Protein AF-A0A9D4B4K2-F1 (afdb_monomer_lite)

Secondary structure (DSSP, 8-state):
---GGGG-STT--S-HHHHHHHHHHHHHHHHHHTT----EEEEEEEETTEEEEEEEEETT-S-----------S--S---EEEEE---TT-----------------TT-PPPHHHHHHH-SSEEEEEEEEEEEEEE-TT--EEEEEE---SS---TT--EEEEEEEEESS-EEEEEEEEEPPTT---S-S-SS-----SSEEEE-SSEEEEEEEEE-TT-EEEEE-

Structure (mmCIF, N/CA/C/O backbone):
data_AF-A0A9D4B4K2-F1
#
_entry.id   AF-A0A9D4B4K2-F1
#
loop_
_atom_site.group_PDB
_atom_site.id
_atom_site.type_symbol
_atom_site.label_atom_id
_atom_site.label_alt_id
_atom_site.label_comp_id
_atom_site.label_asym_id
_atom_site.label_entity_id
_atom_site.label_seq_id
_atom_site.pdbx_PDB_ins_code
_atom_site.Cartn_x
_atom_site.Cartn_y
_atom_site.Cartn_z
_atom_site.occupancy
_atom_site.B_iso_or_equiv
_atom_site.auth_seq_id
_atom_site.auth_comp_id
_atom_site.auth_asym_id
_atom_site.auth_atom_id
_atom_site.pdbx_PDB_model_num
ATOM 1 N N . MET A 1 1 ? 1.505 3.866 -27.256 1.00 32.38 1 MET A N 1
ATOM 2 C CA . MET A 1 1 ? 1.621 2.885 -26.154 1.00 32.38 1 MET A CA 1
ATOM 3 C C . MET A 1 1 ? 2.396 3.537 -25.020 1.00 32.38 1 MET A C 1
ATOM 5 O O . MET A 1 1 ? 3.505 3.993 -25.261 1.00 32.38 1 MET A O 1
ATOM 9 N N . SER A 1 2 ? 1.812 3.685 -23.829 1.00 34.28 2 SER A N 1
ATOM 10 C CA . SER A 1 2 ? 2.542 4.207 -22.667 1.00 34.28 2 SER A CA 1
ATOM 11 C C . SER A 1 2 ? 3.463 3.121 -22.099 1.00 34.28 2 SER A C 1
ATOM 13 O O . SER A 1 2 ? 3.055 1.969 -21.978 1.00 34.28 2 SER A O 1
ATOM 15 N N . SER A 1 3 ? 4.713 3.484 -21.791 1.00 42.47 3 SER A N 1
ATOM 16 C CA . SER A 1 3 ? 5.705 2.589 -21.176 1.00 42.47 3 SER A CA 1
ATOM 17 C C . SER A 1 3 ? 5.165 1.970 -19.878 1.00 42.47 3 SER A C 1
ATOM 19 O O . SER A 1 3 ? 4.550 2.670 -19.072 1.00 42.47 3 SER A O 1
ATOM 21 N N . ILE A 1 4 ? 5.430 0.676 -19.663 1.00 50.53 4 ILE A N 1
ATOM 22 C CA . ILE A 1 4 ? 5.112 -0.066 -18.427 1.00 50.53 4 ILE A CA 1
ATOM 23 C C . ILE A 1 4 ? 5.701 0.643 -17.197 1.00 50.53 4 ILE A C 1
ATOM 25 O O . ILE A 1 4 ? 5.065 0.685 -16.148 1.00 50.53 4 ILE A O 1
ATOM 29 N N . GLN A 1 5 ? 6.852 1.308 -17.340 1.00 43.25 5 GLN A N 1
ATOM 30 C CA . GLN A 1 5 ? 7.467 2.070 -16.252 1.00 43.25 5 GLN A CA 1
ATOM 31 C C . GLN A 1 5 ? 6.648 3.288 -15.817 1.00 43.25 5 GLN A C 1
ATOM 33 O O . GLN A 1 5 ? 6.662 3.622 -14.639 1.00 43.25 5 GLN A O 1
ATOM 38 N N . LYS A 1 6 ? 5.861 3.916 -16.709 1.00 45.78 6 LYS A N 1
ATOM 39 C CA . LYS A 1 6 ? 4.972 5.025 -16.305 1.00 45.78 6 LYS A CA 1
ATOM 40 C C . LYS A 1 6 ? 3.877 4.581 -15.328 1.00 45.78 6 LYS A C 1
ATOM 42 O O . LYS A 1 6 ? 3.277 5.438 -14.691 1.00 45.78 6 LYS A O 1
ATOM 47 N N . ARG A 1 7 ? 3.600 3.274 -15.219 1.00 47.97 7 ARG A N 1
ATOM 48 C CA . ARG A 1 7 ? 2.614 2.712 -14.278 1.00 47.97 7 ARG A CA 1
ATOM 49 C C . ARG A 1 7 ? 3.204 2.395 -12.900 1.00 47.97 7 ARG A C 1
ATOM 51 O O . ARG A 1 7 ? 2.447 2.245 -11.951 1.00 47.97 7 ARG A O 1
ATOM 58 N N . SER A 1 8 ? 4.533 2.338 -12.788 1.00 45.50 8 SER A N 1
ATOM 59 C CA . SER A 1 8 ? 5.264 2.069 -11.547 1.00 45.50 8 SER A CA 1
ATOM 60 C C . SER A 1 8 ? 5.920 3.359 -11.050 1.00 45.50 8 SER A C 1
ATOM 62 O O . SER A 1 8 ? 7.061 3.665 -11.399 1.00 45.50 8 SER A O 1
ATOM 64 N N . SER A 1 9 ? 5.234 4.122 -10.200 1.00 42.06 9 SER A N 1
ATOM 65 C CA . SER A 1 9 ? 5.902 5.152 -9.399 1.00 42.06 9 SER A CA 1
ATOM 66 C C . SER A 1 9 ? 6.571 4.492 -8.188 1.00 42.06 9 SER A C 1
ATOM 68 O O . SER A 1 9 ? 5.886 3.951 -7.324 1.00 42.06 9 SER A O 1
ATOM 70 N N . GLY A 1 10 ? 7.904 4.531 -8.112 1.00 45.91 10 GLY A N 1
ATOM 71 C CA . GLY A 1 10 ? 8.644 4.142 -6.901 1.00 45.91 10 GLY A CA 1
ATOM 72 C C . GLY A 1 10 ? 8.763 2.636 -6.624 1.00 45.91 10 GLY A C 1
ATOM 73 O O . GLY A 1 10 ? 9.003 2.260 -5.484 1.00 45.91 10 GLY A O 1
ATOM 74 N N . GLY A 1 11 ? 8.600 1.771 -7.633 1.00 46.12 11 GLY A N 1
ATOM 75 C CA . GLY A 1 11 ? 8.711 0.311 -7.469 1.00 46.12 11 GLY A CA 1
ATOM 76 C C . GLY A 1 11 ? 7.464 -0.359 -6.881 1.00 46.12 11 GLY A C 1
ATOM 77 O O . GLY A 1 11 ? 7.470 -1.566 -6.647 1.00 46.12 11 GLY A O 1
ATOM 78 N N . LEU A 1 12 ? 6.389 0.402 -6.673 1.00 47.56 12 LEU A N 1
ATOM 79 C CA . LEU A 1 12 ? 5.098 -0.099 -6.220 1.00 47.56 12 LEU A CA 1
ATOM 80 C C . LEU A 1 12 ? 4.231 -0.427 -7.438 1.00 47.56 12 LEU A C 1
ATOM 82 O O . LEU A 1 12 ? 4.002 0.419 -8.303 1.00 47.56 12 LEU A O 1
ATOM 86 N N . TRP A 1 13 ? 3.766 -1.670 -7.510 1.00 55.66 13 TRP A N 1
ATOM 87 C CA . TRP A 1 13 ? 2.786 -2.115 -8.496 1.00 55.66 13 TRP A CA 1
ATOM 88 C C . TRP A 1 13 ? 1.437 -2.092 -7.787 1.00 55.66 13 TRP A C 1
ATOM 90 O O . TRP A 1 13 ? 1.318 -2.599 -6.672 1.00 55.66 13 TRP A O 1
ATOM 100 N N . ASN A 1 14 ? 0.429 -1.463 -8.390 1.00 59.62 14 ASN A N 1
ATOM 101 C CA . ASN A 1 14 ? -0.771 -1.051 -7.654 1.00 59.62 14 ASN A CA 1
ATOM 102 C C . ASN A 1 14 ? -1.664 -2.229 -7.237 1.00 59.62 14 ASN A C 1
ATOM 104 O O . ASN A 1 14 ? -2.544 -2.068 -6.396 1.00 59.62 14 ASN A O 1
ATOM 108 N N . SER A 1 15 ? -1.479 -3.407 -7.840 1.00 64.06 15 SER A N 1
ATOM 109 C CA . SER A 1 15 ? -2.219 -4.619 -7.484 1.00 64.06 15 SER A CA 1
ATOM 110 C C . SER A 1 15 ? -1.474 -5.890 -7.879 1.00 64.06 15 SER A C 1
ATOM 112 O O . SER A 1 15 ? -0.735 -5.912 -8.863 1.00 64.06 15 SER A O 1
ATOM 114 N N . THR A 1 16 ? -1.768 -6.996 -7.194 1.00 70.38 16 THR A N 1
ATOM 115 C CA . THR A 1 16 ? -1.252 -8.336 -7.526 1.00 70.38 16 THR A CA 1
ATOM 116 C C . THR A 1 16 ? -1.591 -8.757 -8.958 1.00 70.38 16 THR A C 1
ATOM 118 O O . THR A 1 16 ? -0.793 -9.422 -9.616 1.00 70.38 16 THR A O 1
ATOM 121 N N . LYS A 1 17 ? -2.756 -8.338 -9.477 1.00 74.50 17 LYS A N 1
ATOM 122 C CA . LYS A 1 17 ? -3.167 -8.602 -10.865 1.00 74.50 17 LYS A CA 1
ATOM 123 C C . LYS A 1 17 ? -2.274 -7.869 -11.862 1.00 74.50 17 LYS A C 1
ATOM 125 O O . LYS A 1 17 ? -1.873 -8.452 -12.870 1.00 74.50 17 LYS A O 1
ATOM 130 N N . GLU A 1 18 ? -1.962 -6.606 -11.586 1.00 70.44 18 GLU A N 1
ATOM 131 C CA . GLU A 1 18 ? -1.014 -5.836 -12.391 1.00 70.44 18 GLU A CA 1
ATOM 132 C C . GLU A 1 18 ? 0.367 -6.501 -12.346 1.00 70.44 18 GLU A C 1
ATOM 134 O O . GLU A 1 18 ? 0.934 -6.771 -13.404 1.00 70.44 18 GLU A O 1
ATOM 139 N N . THR A 1 19 ? 0.828 -6.903 -11.156 1.00 75.00 19 THR A N 1
ATOM 140 C CA . THR A 1 19 ? 2.070 -7.669 -10.959 1.00 75.00 19 THR A CA 1
ATOM 141 C C . THR A 1 19 ? 2.148 -8.925 -11.809 1.00 75.00 19 THR A C 1
ATOM 143 O O . THR A 1 19 ? 3.070 -9.078 -12.612 1.00 75.00 19 THR A O 1
ATOM 146 N N . ALA A 1 20 ? 1.144 -9.792 -11.717 1.00 78.38 20 ALA A N 1
ATOM 147 C CA . ALA A 1 20 ? 1.088 -11.007 -12.520 1.00 78.38 20 ALA A CA 1
ATOM 148 C C . ALA A 1 20 ? 1.090 -10.706 -14.028 1.00 78.38 20 ALA A C 1
ATOM 150 O O . ALA A 1 20 ? 1.742 -11.405 -14.805 1.00 78.38 20 ALA A O 1
ATOM 151 N N . THR A 1 21 ? 0.400 -9.639 -14.445 1.00 82.62 21 THR A N 1
ATOM 152 C CA . THR A 1 21 ? 0.289 -9.264 -15.858 1.00 82.62 21 THR A CA 1
ATOM 153 C C . THR A 1 21 ? 1.629 -8.825 -16.435 1.00 82.62 21 THR A C 1
ATOM 155 O O . THR A 1 21 ? 2.014 -9.346 -17.483 1.00 82.62 21 THR A O 1
ATOM 158 N N . VAL A 1 22 ? 2.363 -7.905 -15.789 1.00 79.88 22 VAL A N 1
ATOM 159 C CA . VAL A 1 22 ? 3.662 -7.498 -16.354 1.00 79.88 22 VAL A CA 1
ATOM 160 C C . VAL A 1 22 ? 4.746 -8.562 -16.168 1.00 79.88 22 VAL A C 1
ATOM 162 O O . VAL A 1 22 ? 5.544 -8.717 -17.087 1.00 79.88 22 VAL A O 1
ATOM 165 N N . ILE A 1 23 ? 4.735 -9.378 -15.102 1.00 83.38 23 ILE A N 1
ATOM 166 C CA . ILE A 1 23 ? 5.628 -10.554 -15.028 1.00 83.38 23 ILE A CA 1
ATOM 167 C C . ILE A 1 23 ? 5.375 -11.481 -16.224 1.00 83.38 23 ILE A C 1
ATOM 169 O O . ILE A 1 23 ? 6.311 -11.825 -16.940 1.00 83.38 23 ILE A O 1
ATOM 173 N N . SER A 1 24 ? 4.111 -11.816 -16.507 1.00 85.38 24 SER A N 1
ATOM 174 C CA . SER A 1 24 ? 3.758 -12.652 -17.661 1.00 85.38 24 SER A CA 1
ATOM 175 C C . SER A 1 24 ? 4.179 -12.018 -18.992 1.00 85.38 24 SER A C 1
ATOM 177 O O . SER A 1 24 ? 4.682 -12.712 -19.878 1.00 85.38 24 SER A O 1
ATOM 179 N N . ALA A 1 25 ? 4.021 -10.698 -19.137 1.00 85.94 25 ALA A N 1
ATOM 180 C 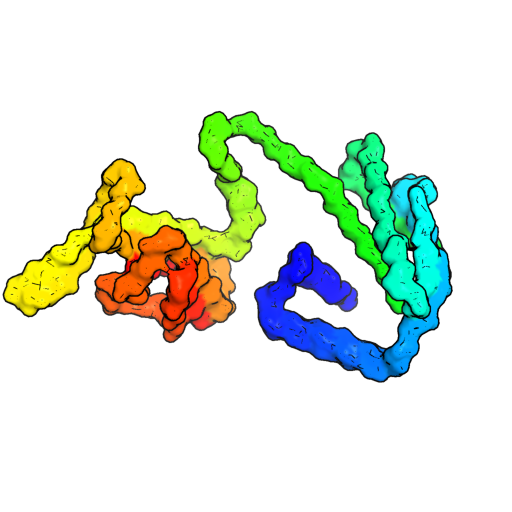CA . ALA A 1 25 ? 4.456 -9.976 -20.330 1.00 85.94 25 ALA A CA 1
ATOM 181 C C . ALA A 1 25 ? 5.982 -10.022 -20.517 1.00 85.94 25 ALA A C 1
ATOM 183 O O . ALA A 1 25 ? 6.444 -10.230 -21.639 1.00 85.94 25 ALA A O 1
ATOM 184 N N . ILE A 1 26 ? 6.753 -9.874 -19.434 1.00 83.12 26 ILE A N 1
ATOM 185 C CA . ILE A 1 26 ? 8.215 -9.998 -19.455 1.00 83.12 26 ILE A CA 1
ATOM 186 C C . ILE A 1 26 ? 8.606 -11.416 -19.874 1.00 83.12 26 ILE A C 1
ATOM 188 O O . ILE A 1 26 ? 9.368 -11.560 -20.824 1.00 83.12 26 ILE A O 1
ATOM 192 N N . THR A 1 27 ? 8.046 -12.457 -19.250 1.00 87.44 27 THR A N 1
ATOM 193 C CA . THR A 1 27 ? 8.371 -13.853 -19.592 1.00 87.44 27 THR A CA 1
ATOM 194 C C . THR A 1 27 ? 8.112 -14.150 -21.070 1.00 87.44 27 THR A C 1
ATOM 196 O O . THR A 1 27 ? 9.007 -14.632 -21.760 1.00 87.44 27 THR A O 1
ATOM 199 N N . LYS A 1 28 ? 6.946 -13.758 -21.603 1.00 86.19 28 LYS A N 1
ATOM 200 C CA . LYS A 1 28 ? 6.617 -13.925 -23.032 1.00 86.19 28 LYS A CA 1
ATOM 201 C C . LYS A 1 28 ? 7.567 -13.168 -23.958 1.00 86.19 28 LYS A C 1
ATOM 203 O O . LYS A 1 28 ? 7.897 -13.642 -25.045 1.00 86.19 28 LYS A O 1
ATOM 208 N N . TYR A 1 29 ? 7.989 -11.970 -23.556 1.00 83.50 29 TYR A N 1
ATOM 209 C CA . TYR A 1 29 ? 8.972 -11.199 -24.311 1.00 83.50 29 TYR A CA 1
ATOM 210 C C . TYR A 1 29 ? 10.327 -11.919 -24.356 1.00 83.50 29 TYR A C 1
ATOM 212 O O . TYR A 1 29 ? 10.920 -12.022 -25.431 1.00 83.50 29 TYR A O 1
ATOM 220 N N . LEU A 1 30 ? 10.784 -12.463 -23.222 1.00 82.00 30 LEU A N 1
ATOM 221 C CA . LEU A 1 30 ? 12.043 -13.206 -23.135 1.00 82.00 30 LEU A CA 1
ATOM 222 C C . LEU A 1 30 ? 12.018 -14.496 -23.967 1.00 82.00 30 LEU A C 1
ATOM 224 O O . LEU A 1 30 ? 12.980 -14.758 -24.690 1.00 82.00 30 LEU A O 1
ATOM 228 N N . GLU A 1 31 ? 10.917 -15.253 -23.922 1.00 83.88 31 GLU A N 1
ATOM 229 C CA . GLU A 1 31 ? 10.708 -16.454 -24.748 1.00 83.88 31 GLU A CA 1
ATOM 230 C C . GLU A 1 31 ? 10.839 -16.130 -26.241 1.00 83.88 31 GLU A C 1
ATOM 232 O O . GLU A 1 31 ? 11.591 -16.782 -26.964 1.00 83.88 31 GLU A O 1
ATOM 237 N N . LYS A 1 32 ? 10.170 -15.065 -26.702 1.00 83.56 32 LYS A N 1
ATOM 238 C CA . LYS A 1 32 ? 10.206 -14.651 -28.111 1.00 83.56 32 LYS A CA 1
ATOM 239 C C . LYS A 1 32 ? 11.587 -14.153 -28.560 1.00 83.56 32 LYS A C 1
ATOM 241 O O . LYS A 1 32 ? 11.928 -14.284 -29.732 1.00 83.56 32 LYS A O 1
ATOM 246 N N . LYS A 1 33 ? 12.368 -13.555 -27.656 1.00 73.31 33 LYS A N 1
ATOM 247 C CA . LYS A 1 33 ? 13.718 -13.029 -27.932 1.00 73.31 33 LYS A CA 1
ATOM 248 C C . LYS A 1 33 ? 14.816 -14.098 -27.909 1.00 73.31 33 LYS A C 1
ATOM 250 O O . LYS A 1 33 ? 15.934 -13.797 -28.317 1.00 73.31 33 LYS A O 1
ATOM 255 N N . GLY A 1 34 ? 14.523 -15.320 -27.460 1.00 69.62 34 GLY A N 1
ATOM 256 C CA . GLY A 1 34 ? 15.466 -16.441 -27.504 1.00 69.62 34 GLY A CA 1
ATOM 257 C C . GLY A 1 34 ? 16.568 -16.418 -26.438 1.00 69.62 34 GLY A C 1
ATOM 258 O O . GLY A 1 34 ? 17.573 -17.092 -26.611 1.00 69.62 34 GLY A O 1
ATOM 259 N N . ALA A 1 35 ? 16.401 -15.662 -25.346 1.00 59.22 35 ALA A N 1
ATOM 260 C CA . ALA A 1 35 ? 17.287 -15.647 -24.170 1.00 59.22 35 ALA A CA 1
ATOM 261 C C . ALA A 1 35 ? 18.803 -15.409 -24.410 1.00 59.22 35 ALA A C 1
ATOM 263 O O . ALA A 1 35 ? 19.620 -15.676 -23.527 1.00 59.22 35 ALA A O 1
ATOM 264 N N . ILE A 1 36 ? 19.208 -14.869 -25.565 1.00 64.44 36 ILE A N 1
ATOM 265 C CA . ILE A 1 36 ? 20.606 -14.495 -25.827 1.00 64.44 36 ILE A CA 1
ATOM 266 C C . ILE A 1 36 ? 20.822 -13.058 -25.348 1.00 64.44 36 ILE A C 1
ATOM 268 O O . ILE A 1 36 ? 20.460 -12.097 -26.022 1.00 64.44 36 ILE A O 1
ATOM 272 N N . PHE A 1 37 ? 21.428 -12.911 -24.170 1.00 64.69 37 PHE A N 1
ATOM 273 C CA . PHE A 1 37 ? 21.661 -11.612 -23.531 1.00 64.69 37 PHE A CA 1
ATOM 274 C C . PHE A 1 37 ? 23.131 -11.193 -23.555 1.00 64.69 37 PHE A C 1
ATOM 276 O O . PHE A 1 37 ? 23.610 -10.637 -22.572 1.00 64.69 37 PHE A O 1
ATOM 283 N N . SER A 1 38 ? 23.877 -11.458 -24.632 1.00 65.75 38 SER A N 1
ATOM 284 C CA . SER A 1 38 ? 25.260 -10.977 -24.776 1.00 65.75 38 SER A CA 1
ATOM 285 C C . SER A 1 38 ? 25.318 -9.751 -25.688 1.00 65.75 38 SER A C 1
ATOM 287 O O . SER A 1 38 ? 25.097 -9.840 -26.893 1.00 65.75 38 SER A O 1
ATOM 289 N N . SER A 1 39 ? 25.631 -8.600 -25.113 1.00 75.19 39 SER A N 1
ATOM 290 C CA . SER A 1 39 ? 25.749 -7.313 -25.777 1.00 75.19 39 SER A CA 1
ATOM 291 C C . SER A 1 39 ? 26.800 -6.483 -25.052 1.00 75.19 39 SER A C 1
ATOM 293 O O . SER A 1 39 ? 26.879 -6.486 -23.822 1.00 75.19 39 SER A O 1
ATOM 295 N N . LYS A 1 40 ? 27.615 -5.778 -25.828 1.00 82.44 40 LYS A N 1
ATOM 296 C CA . LYS A 1 40 ? 28.603 -4.835 -25.319 1.00 82.44 40 LYS A CA 1
ATOM 297 C C . LYS A 1 40 ? 28.446 -3.508 -26.038 1.00 82.44 40 LYS A C 1
ATOM 299 O O . LYS A 1 40 ? 28.140 -3.488 -27.231 1.00 82.44 40 LYS A O 1
ATOM 304 N N . GLY A 1 41 ? 28.661 -2.413 -25.330 1.00 84.44 41 GLY A N 1
ATOM 305 C CA . GLY A 1 41 ? 28.509 -1.091 -25.912 1.00 84.44 41 GLY A CA 1
ATOM 306 C C . GLY A 1 41 ? 28.868 0.026 -24.954 1.00 84.44 41 GLY A C 1
ATOM 307 O O . GLY A 1 41 ? 29.263 -0.199 -23.811 1.00 84.44 41 GLY A O 1
ATOM 308 N N . LYS A 1 42 ? 28.715 1.247 -25.457 1.00 87.00 42 LYS A N 1
ATOM 309 C CA . LYS A 1 42 ? 28.958 2.480 -24.722 1.00 87.00 42 LYS A CA 1
ATOM 310 C C . LYS A 1 42 ? 27.812 3.448 -24.975 1.00 87.00 42 LYS A C 1
ATOM 312 O O . LYS A 1 42 ? 27.329 3.557 -26.105 1.00 87.00 42 LYS A O 1
ATOM 317 N N . VAL A 1 43 ? 27.384 4.117 -23.911 1.00 88.44 43 VAL A N 1
ATOM 318 C CA . VAL A 1 43 ? 26.367 5.168 -23.945 1.00 88.44 43 VAL A CA 1
ATOM 319 C C . VAL A 1 43 ? 26.958 6.420 -23.324 1.00 88.44 43 VAL A C 1
ATOM 321 O O . VAL A 1 43 ? 27.386 6.399 -22.172 1.00 88.44 43 VAL A O 1
ATOM 324 N N . ASP A 1 44 ? 26.975 7.495 -24.094 1.00 90.44 44 ASP A N 1
ATOM 325 C CA . ASP A 1 44 ? 27.399 8.822 -23.679 1.00 90.44 44 ASP A CA 1
ATOM 326 C C . ASP A 1 44 ? 26.173 9.641 -23.275 1.00 90.44 44 ASP A C 1
ATOM 328 O O . ASP A 1 44 ? 25.155 9.638 -23.969 1.00 90.44 44 ASP A O 1
ATOM 332 N N . PHE A 1 45 ? 26.271 10.338 -22.147 1.00 90.44 45 PHE A N 1
ATOM 333 C CA . PHE A 1 45 ? 25.201 11.154 -21.589 1.00 90.44 45 PHE A CA 1
ATOM 334 C C . PHE A 1 45 ? 25.620 12.622 -21.555 1.00 90.44 45 PHE A C 1
ATOM 336 O O . PHE A 1 45 ? 26.718 12.956 -21.094 1.00 90.44 45 PHE A O 1
ATOM 343 N N . ALA A 1 46 ? 24.713 13.500 -21.976 1.00 89.56 46 ALA A N 1
ATOM 344 C CA . ALA A 1 46 ? 24.831 14.941 -21.817 1.00 89.56 46 ALA A CA 1
ATOM 345 C C . ALA A 1 46 ? 23.661 15.490 -20.988 1.00 89.56 46 ALA A C 1
ATOM 347 O O . ALA A 1 46 ? 22.525 15.026 -21.094 1.00 89.56 46 ALA A O 1
ATOM 348 N N . LEU A 1 47 ? 23.960 16.472 -20.139 1.00 88.56 47 LEU A N 1
ATOM 349 C CA . LEU A 1 47 ? 23.007 17.207 -19.314 1.00 88.56 47 LEU A CA 1
ATOM 350 C C . LEU A 1 47 ? 23.009 18.661 -19.778 1.00 88.56 47 LEU A C 1
ATOM 352 O O . LEU A 1 47 ? 24.058 19.305 -19.754 1.00 88.56 47 LEU A O 1
ATOM 356 N N . ASN A 1 48 ? 21.850 19.179 -20.181 1.00 87.88 48 ASN A N 1
ATOM 357 C CA . ASN A 1 48 ? 21.706 20.518 -20.761 1.00 87.88 48 ASN A CA 1
ATOM 358 C C . ASN A 1 48 ? 22.736 20.747 -21.885 1.00 87.88 48 ASN A C 1
ATOM 360 O O . ASN A 1 48 ? 23.493 21.716 -21.863 1.00 87.88 48 ASN A O 1
ATOM 364 N N . ASP A 1 49 ? 22.821 19.769 -22.794 1.00 86.75 49 ASP A N 1
ATOM 365 C CA . ASP A 1 49 ? 23.729 19.723 -23.950 1.00 86.75 49 ASP A CA 1
ATOM 366 C C . ASP A 1 49 ? 25.234 19.704 -23.624 1.00 86.75 49 ASP A C 1
ATOM 368 O O . ASP A 1 49 ? 26.073 19.713 -24.524 1.00 86.75 49 ASP A O 1
ATOM 372 N N . LYS A 1 50 ? 25.607 19.599 -22.342 1.00 88.69 50 LYS A N 1
ATOM 373 C CA . LYS A 1 50 ? 26.998 19.438 -21.905 1.00 88.69 50 LYS A CA 1
ATOM 374 C C . LYS A 1 50 ? 27.287 17.966 -21.603 1.00 88.69 50 LYS A C 1
ATOM 376 O O . LYS A 1 50 ? 26.576 17.381 -20.783 1.00 88.69 50 LYS A O 1
ATOM 381 N N . PRO A 1 51 ? 28.321 17.350 -22.201 1.00 90.50 51 PRO A N 1
ATOM 382 C CA . PRO A 1 51 ? 28.725 15.985 -21.866 1.00 90.50 51 PRO A CA 1
ATOM 383 C C . PRO A 1 51 ? 29.028 15.848 -20.369 1.00 90.50 51 PRO A C 1
ATOM 385 O O . PRO A 1 51 ? 29.780 16.648 -19.813 1.00 90.50 51 PRO A O 1
ATOM 388 N N . VAL A 1 52 ? 28.442 14.843 -19.715 1.00 90.88 52 VAL A N 1
ATOM 389 C CA . VAL A 1 52 ? 28.575 14.640 -18.260 1.00 90.88 52 VAL A CA 1
ATOM 390 C C . VAL A 1 52 ? 29.200 13.307 -17.887 1.00 90.88 52 VAL A C 1
ATOM 392 O O . VAL A 1 52 ? 29.946 13.243 -16.912 1.00 90.88 52 VAL A O 1
ATOM 395 N N . THR A 1 53 ? 28.901 12.229 -18.613 1.00 91.56 53 THR A N 1
ATOM 396 C CA . THR A 1 53 ? 29.461 10.906 -18.313 1.00 91.56 53 THR A CA 1
ATOM 397 C C . THR A 1 53 ? 29.267 9.927 -19.467 1.00 91.56 53 THR A C 1
ATOM 399 O O . THR A 1 53 ? 28.487 10.181 -20.383 1.00 91.56 53 THR A O 1
ATOM 402 N N . SER A 1 54 ? 29.932 8.778 -19.371 1.00 89.81 54 SER A N 1
ATOM 403 C CA . SER A 1 54 ? 29.744 7.633 -20.256 1.00 89.81 54 SER A CA 1
ATOM 404 C C . SER A 1 54 ? 29.598 6.362 -19.424 1.00 89.81 54 SER A C 1
ATOM 406 O O . SER A 1 54 ? 30.275 6.196 -18.407 1.00 89.81 54 SER A O 1
ATOM 408 N N . ILE A 1 55 ? 28.740 5.446 -19.869 1.00 89.06 55 ILE A N 1
ATOM 409 C CA . ILE A 1 55 ? 28.586 4.116 -19.280 1.00 89.06 55 ILE A CA 1
ATOM 410 C C . ILE A 1 55 ? 28.925 3.083 -20.346 1.00 89.06 55 ILE A C 1
ATOM 412 O O . ILE A 1 55 ? 28.250 2.975 -21.371 1.00 89.06 55 ILE A O 1
ATOM 416 N N . GLU A 1 56 ? 29.976 2.318 -20.083 1.00 87.19 56 GLU A N 1
ATOM 417 C CA . GLU A 1 56 ? 30.304 1.119 -20.843 1.00 87.19 56 GLU A CA 1
ATOM 418 C C . GLU A 1 56 ? 29.612 -0.079 -20.202 1.00 87.19 56 GLU A C 1
ATOM 420 O O . GLU A 1 56 ? 29.616 -0.244 -18.980 1.00 87.19 56 GLU A O 1
ATOM 425 N N . TYR A 1 57 ? 28.992 -0.911 -21.030 1.00 83.75 57 TYR A N 1
ATOM 426 C CA . TYR A 1 57 ? 28.312 -2.111 -20.580 1.00 83.75 57 TYR A CA 1
ATOM 427 C C . TYR A 1 57 ? 28.811 -3.323 -21.350 1.00 83.75 57 TYR A C 1
ATOM 429 O O . TYR A 1 57 ? 29.063 -3.269 -22.552 1.00 83.75 57 TYR A O 1
ATOM 437 N N . ASP A 1 58 ? 28.922 -4.430 -20.628 1.00 82.56 58 ASP A N 1
ATOM 438 C CA . ASP A 1 58 ? 29.211 -5.745 -21.173 1.00 82.56 58 ASP A CA 1
ATOM 439 C C . ASP A 1 58 ? 28.346 -6.760 -20.431 1.00 82.56 58 ASP A C 1
ATOM 441 O O . ASP A 1 58 ? 28.540 -7.025 -19.238 1.00 82.56 58 ASP A O 1
ATOM 445 N N . THR A 1 59 ? 27.337 -7.289 -21.123 1.00 77.56 59 THR A N 1
ATOM 446 C CA . THR A 1 59 ? 26.355 -8.166 -20.500 1.00 77.56 59 THR A CA 1
ATOM 447 C C . THR A 1 59 ? 26.853 -9.593 -20.271 1.00 77.56 59 THR A C 1
ATOM 449 O O . THR A 1 59 ? 26.136 -10.373 -19.642 1.00 77.56 59 THR A O 1
ATOM 452 N N . SER A 1 60 ? 28.085 -9.928 -20.676 1.00 77.12 60 SER A N 1
ATOM 453 C CA . SER A 1 60 ? 28.732 -11.185 -20.281 1.00 77.12 60 SER A CA 1
ATOM 454 C C . SER A 1 60 ? 29.453 -11.098 -18.931 1.00 77.12 60 SER A C 1
ATOM 456 O O . SER A 1 60 ? 29.814 -12.129 -18.370 1.00 77.12 60 SER A O 1
ATOM 458 N N . LYS A 1 61 ? 29.677 -9.894 -18.386 1.00 78.94 61 LYS A N 1
ATOM 459 C CA . LYS A 1 61 ? 30.376 -9.697 -17.102 1.00 78.94 61 LYS A CA 1
ATOM 460 C C . LYS A 1 61 ? 29.391 -9.585 -15.939 1.00 78.94 61 LYS A C 1
ATOM 462 O O . LYS A 1 61 ? 28.348 -8.951 -16.080 1.00 78.94 61 LYS A O 1
ATOM 467 N N . THR A 1 62 ? 29.715 -10.169 -14.787 1.00 66.88 62 THR A N 1
ATOM 468 C CA . THR A 1 62 ? 28.829 -10.214 -13.601 1.00 66.88 62 THR A CA 1
ATOM 469 C C . THR A 1 62 ? 28.873 -8.931 -12.763 1.00 66.88 62 THR A C 1
ATOM 471 O O . THR A 1 62 ? 27.861 -8.535 -12.196 1.00 66.88 62 THR A O 1
ATOM 474 N N . SER A 1 63 ? 30.020 -8.245 -12.714 1.00 57.31 63 SER A N 1
ATOM 475 C CA . SER A 1 63 ? 30.170 -6.949 -12.037 1.00 57.31 63 SER A CA 1
ATOM 476 C C . SER A 1 63 ? 30.073 -5.815 -13.053 1.00 57.31 63 SER A C 1
ATOM 478 O O . SER A 1 63 ? 30.806 -5.812 -14.044 1.00 57.31 63 SER A O 1
ATOM 480 N N . ARG A 1 64 ? 29.145 -4.876 -12.836 1.00 66.88 64 ARG A N 1
ATOM 481 C CA . ARG A 1 64 ? 28.924 -3.736 -13.733 1.00 66.88 64 ARG A CA 1
ATOM 482 C C . ARG A 1 64 ? 28.566 -2.485 -12.940 1.00 66.88 64 ARG A C 1
ATOM 484 O O . ARG A 1 64 ? 27.537 -2.445 -12.266 1.00 66.88 64 ARG A O 1
ATOM 491 N N . GLU A 1 65 ? 29.350 -1.427 -13.098 1.00 76.12 65 GLU A N 1
ATOM 492 C CA . GLU A 1 65 ? 28.947 -0.086 -12.670 1.00 76.12 65 GLU A CA 1
ATOM 493 C C . GLU A 1 65 ? 28.046 0.563 -13.732 1.00 76.12 65 GLU A C 1
ATOM 495 O O . GLU A 1 65 ? 28.465 1.442 -14.479 1.00 76.12 65 GLU A O 1
ATOM 500 N N . LEU A 1 66 ? 26.781 0.137 -13.804 1.00 84.44 66 LEU A N 1
ATOM 501 C CA . LEU A 1 66 ? 25.789 0.707 -14.738 1.00 84.44 66 LEU A CA 1
ATOM 502 C C . LEU A 1 66 ? 25.039 1.917 -14.168 1.00 84.44 66 LEU A C 1
ATOM 504 O O . LEU A 1 66 ? 23.991 2.306 -14.676 1.00 84.44 66 LEU A O 1
ATOM 508 N N . LYS A 1 67 ? 25.539 2.491 -13.073 1.00 86.19 67 LYS A N 1
ATOM 509 C CA . LYS A 1 67 ? 24.941 3.646 -12.403 1.00 86.19 67 LYS A CA 1
ATOM 510 C C . LYS A 1 67 ? 26.010 4.704 -12.197 1.00 86.19 67 LYS A C 1
ATOM 512 O O . LYS A 1 67 ? 27.082 4.403 -11.677 1.00 86.19 67 LYS A O 1
ATOM 517 N N . LYS A 1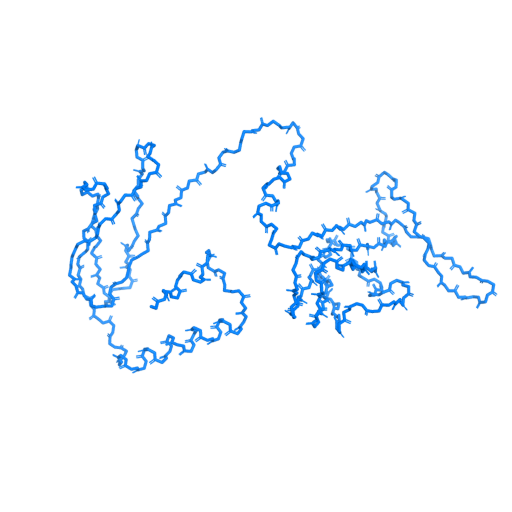 68 ? 25.697 5.946 -12.560 1.00 86.88 68 LYS A N 1
ATOM 518 C CA . LYS A 1 68 ? 26.530 7.117 -12.276 1.00 86.88 68 LYS A CA 1
ATOM 519 C C . LYS A 1 68 ? 25.676 8.191 -11.614 1.00 86.88 68 LYS A C 1
ATOM 521 O O . LYS A 1 68 ? 24.534 8.415 -12.005 1.00 86.88 68 LYS A O 1
ATOM 526 N N . TYR A 1 69 ? 26.240 8.832 -10.596 1.00 87.19 69 TYR A N 1
ATOM 527 C CA . TYR A 1 69 ? 25.617 9.949 -9.897 1.00 87.19 69 TYR A CA 1
ATOM 528 C C . TYR A 1 69 ? 26.271 11.238 -10.369 1.00 87.19 69 TYR A C 1
ATOM 530 O O . TYR A 1 69 ? 27.490 11.378 -10.290 1.00 87.19 69 TYR A O 1
ATOM 538 N N . ILE A 1 70 ? 25.459 12.171 -10.854 1.00 85.00 70 ILE A N 1
ATOM 539 C CA . ILE A 1 70 ? 25.930 13.462 -11.345 1.00 85.00 70 ILE A CA 1
ATOM 540 C C . ILE A 1 70 ? 25.361 14.536 -10.414 1.00 85.00 70 ILE A C 1
ATOM 542 O O . ILE A 1 70 ? 24.138 14.670 -10.335 1.00 85.00 70 ILE A O 1
ATOM 546 N N . PRO A 1 71 ? 26.204 15.283 -9.678 1.00 84.25 71 PRO A N 1
ATOM 547 C CA . PRO A 1 71 ? 25.724 16.382 -8.856 1.00 84.25 71 PRO A CA 1
ATOM 548 C C . PRO A 1 71 ? 25.218 17.514 -9.753 1.00 84.25 71 PRO A C 1
ATOM 550 O O . PRO A 1 71 ? 25.924 17.983 -10.648 1.00 84.25 71 PRO A O 1
ATOM 553 N N . LEU A 1 72 ? 23.999 17.977 -9.491 1.00 81.81 72 LEU A N 1
ATOM 554 C CA . LEU A 1 72 ? 23.420 19.124 -10.180 1.00 81.81 72 LEU A CA 1
ATOM 555 C C . LEU A 1 72 ? 23.949 20.397 -9.520 1.00 81.81 72 LEU A C 1
ATOM 557 O O . LEU A 1 72 ? 23.670 20.663 -8.354 1.00 81.81 72 LEU A O 1
ATOM 561 N N . LYS A 1 73 ? 24.777 21.146 -10.253 1.00 73.19 73 LYS A N 1
ATOM 562 C CA . LYS A 1 73 ? 25.449 22.354 -9.742 1.00 73.19 73 LYS A CA 1
ATOM 563 C C . LYS A 1 73 ? 24.596 23.617 -9.862 1.00 73.19 73 LYS A C 1
ATOM 565 O O . LYS A 1 73 ? 24.835 24.583 -9.148 1.00 73.19 73 LYS A O 1
ATOM 570 N N . GLU A 1 74 ? 23.618 23.611 -10.760 1.00 69.94 74 GLU A N 1
ATOM 571 C CA . GLU A 1 74 ? 22.751 24.752 -11.047 1.00 69.94 74 GLU A CA 1
ATOM 572 C C . GLU A 1 74 ? 21.332 24.443 -10.578 1.00 69.94 74 GLU A C 1
ATOM 574 O O . GLU A 1 74 ? 20.809 23.369 -10.879 1.00 69.94 74 GLU A O 1
ATOM 579 N N . ASN A 1 75 ? 20.703 25.384 -9.868 1.00 67.50 75 ASN A N 1
ATOM 580 C CA . ASN A 1 75 ? 19.280 25.324 -9.537 1.00 67.50 75 ASN A CA 1
ATOM 581 C C . ASN A 1 75 ? 18.472 25.691 -10.786 1.00 67.50 75 ASN A C 1
ATOM 583 O O . ASN A 1 75 ? 18.161 26.860 -11.009 1.00 67.50 75 ASN A O 1
ATOM 587 N N . ALA A 1 76 ? 18.165 24.693 -11.610 1.00 68.50 76 ALA A N 1
ATOM 588 C CA . ALA A 1 76 ? 17.329 24.857 -12.788 1.00 68.50 76 ALA A CA 1
ATOM 589 C C . ALA A 1 76 ? 15.921 24.321 -12.514 1.00 68.50 76 ALA A C 1
ATOM 591 O O . ALA A 1 76 ? 15.734 23.358 -11.771 1.00 68.50 76 ALA A O 1
ATOM 592 N N . THR A 1 77 ? 14.919 24.939 -13.136 1.00 69.69 77 THR A N 1
ATOM 593 C CA . THR A 1 77 ? 13.537 24.438 -13.109 1.00 69.69 77 THR A CA 1
ATOM 594 C C . THR A 1 77 ? 13.358 23.202 -13.985 1.00 69.69 77 THR A C 1
ATOM 596 O O . THR A 1 77 ? 12.474 22.396 -13.717 1.00 69.69 77 THR A O 1
ATOM 599 N N . ASN A 1 78 ? 14.211 23.031 -15.000 1.00 77.12 78 ASN A N 1
ATOM 600 C CA . ASN A 1 78 ? 14.190 21.908 -15.929 1.00 77.12 78 ASN A CA 1
ATOM 601 C C . ASN A 1 78 ? 15.616 21.415 -16.204 1.00 77.12 78 ASN A C 1
ATOM 603 O O . ASN A 1 78 ? 16.540 22.219 -16.330 1.00 77.12 78 ASN A O 1
ATOM 607 N N . TYR A 1 79 ? 15.769 20.101 -16.365 1.00 81.25 79 TYR A N 1
ATOM 608 C CA . TYR A 1 79 ? 17.002 19.467 -16.826 1.00 81.25 79 TYR A CA 1
ATOM 609 C C . TYR A 1 79 ? 16.702 18.647 -18.077 1.00 81.25 79 TYR A C 1
ATOM 611 O O . TYR A 1 79 ? 15.767 17.846 -18.080 1.00 81.25 79 TYR A O 1
ATOM 619 N N . SER A 1 80 ? 17.498 18.834 -19.127 1.00 84.31 80 SER A N 1
ATOM 620 C CA . SER A 1 80 ? 17.442 18.015 -20.337 1.00 84.31 80 SER A CA 1
ATOM 621 C C . SER A 1 80 ? 18.561 16.985 -20.295 1.00 84.31 80 SER A C 1
ATOM 623 O O . SER A 1 80 ? 19.719 17.350 -20.101 1.00 84.31 80 SER A O 1
ATOM 625 N N . VAL A 1 81 ? 18.228 15.706 -20.463 1.00 85.50 81 VAL A N 1
ATOM 626 C CA . VAL A 1 81 ? 19.217 14.627 -20.558 1.00 85.50 81 VAL A CA 1
ATOM 627 C C . VAL A 1 81 ? 19.122 13.999 -21.935 1.00 85.50 81 VAL A C 1
ATOM 629 O O . VAL A 1 81 ? 18.062 13.511 -22.329 1.00 85.50 81 VAL A O 1
ATOM 632 N N . THR A 1 82 ? 20.240 13.984 -22.649 1.00 87.19 82 THR A N 1
ATOM 633 C CA . THR A 1 82 ? 20.378 13.298 -23.932 1.00 87.19 82 THR A CA 1
ATOM 634 C C . THR A 1 82 ? 21.354 12.139 -23.784 1.00 87.19 82 THR A C 1
ATOM 636 O O . THR A 1 82 ? 22.336 12.217 -23.046 1.00 87.19 82 THR A O 1
ATOM 639 N N . ALA A 1 83 ? 21.049 11.031 -24.458 1.00 85.94 83 ALA A N 1
ATOM 640 C CA . ALA A 1 83 ? 21.877 9.835 -24.470 1.00 85.94 83 ALA A CA 1
ATOM 641 C C . ALA A 1 83 ? 22.169 9.436 -25.918 1.00 85.94 83 ALA A C 1
ATOM 643 O O . ALA A 1 83 ? 21.252 9.299 -26.731 1.00 85.94 83 ALA A O 1
ATOM 644 N N . THR A 1 84 ? 23.444 9.243 -26.237 1.00 83.12 84 THR A N 1
ATOM 645 C CA . THR A 1 84 ? 23.931 8.886 -27.574 1.00 83.12 84 THR A CA 1
ATOM 646 C C . THR A 1 84 ? 24.893 7.710 -27.472 1.00 83.12 84 THR A C 1
ATOM 648 O O . THR A 1 84 ? 25.712 7.669 -26.565 1.00 83.12 84 THR A O 1
ATOM 651 N N . GLY A 1 85 ? 24.815 6.730 -28.371 1.00 76.75 85 GLY A N 1
ATOM 652 C CA . GLY A 1 85 ? 25.678 5.549 -28.298 1.00 76.75 85 GLY A CA 1
ATOM 653 C C . GLY A 1 85 ? 25.164 4.378 -29.123 1.00 76.75 85 GLY A C 1
ATOM 654 O O . GLY A 1 85 ? 24.247 4.538 -29.936 1.00 76.75 85 GLY A O 1
ATOM 655 N N . THR A 1 86 ? 25.761 3.200 -28.926 1.00 66.00 86 THR A N 1
ATOM 656 C CA . THR A 1 86 ? 25.444 1.995 -29.706 1.00 66.00 86 THR A CA 1
ATOM 657 C C . THR A 1 86 ? 23.957 1.651 -29.584 1.00 66.00 86 THR A C 1
ATOM 659 O O . THR A 1 86 ? 23.483 1.246 -28.521 1.00 66.00 86 THR A O 1
ATOM 662 N N . LYS A 1 87 ? 23.221 1.816 -30.690 1.00 56.09 87 LYS A N 1
ATOM 663 C CA . LYS A 1 87 ? 21.775 1.586 -30.800 1.00 56.09 87 LYS A CA 1
ATOM 664 C C . LYS A 1 87 ? 21.462 0.087 -30.816 1.00 56.09 87 LYS A C 1
ATOM 666 O O . LYS A 1 87 ? 21.159 -0.475 -31.864 1.00 56.09 87 LYS A O 1
ATOM 671 N N . SER A 1 88 ? 21.530 -0.569 -29.662 1.00 62.22 88 SER A N 1
ATOM 672 C CA . SER A 1 88 ? 20.752 -1.796 -29.476 1.00 62.22 88 SER A CA 1
ATOM 673 C C . SER A 1 88 ? 19.285 -1.396 -29.319 1.00 62.22 88 SER A C 1
ATOM 675 O O . SER A 1 88 ? 18.981 -0.486 -28.550 1.00 62.22 88 SER A O 1
ATOM 677 N N . THR A 1 89 ? 18.369 -2.058 -30.030 1.00 63.56 89 THR A N 1
ATOM 678 C CA . THR A 1 89 ? 16.916 -1.816 -29.907 1.00 63.56 89 THR A CA 1
ATOM 679 C C . THR A 1 89 ? 16.388 -2.057 -28.495 1.00 63.56 89 THR A C 1
ATOM 681 O O . THR A 1 89 ? 15.300 -1.602 -28.162 1.00 63.56 89 THR A O 1
ATOM 684 N N . ASP A 1 90 ? 17.163 -2.770 -27.678 1.00 65.50 90 ASP A N 1
ATOM 685 C CA . ASP A 1 90 ? 16.777 -3.222 -26.345 1.00 65.50 90 ASP A CA 1
ATOM 686 C C . ASP A 1 90 ? 17.434 -2.385 -25.236 1.00 65.50 90 ASP A C 1
ATOM 688 O O . ASP A 1 90 ? 17.307 -2.702 -24.055 1.00 65.50 90 ASP A O 1
ATOM 692 N N . LEU A 1 91 ? 18.168 -1.329 -25.600 1.00 71.69 91 LEU A N 1
ATOM 693 C CA . LEU A 1 91 ? 18.797 -0.441 -24.634 1.00 71.69 91 LEU A CA 1
ATOM 694 C C . LEU A 1 91 ? 17.759 0.530 -24.057 1.00 71.69 91 LEU A C 1
ATOM 696 O O . LEU A 1 91 ? 17.251 1.406 -24.755 1.00 71.69 91 LEU A O 1
ATOM 700 N N . SER A 1 92 ? 17.505 0.416 -22.756 1.00 75.56 92 SER A N 1
ATOM 701 C CA . SER A 1 92 ? 16.764 1.398 -21.961 1.00 75.56 92 SER A CA 1
ATOM 702 C C . SER A 1 92 ? 17.635 1.916 -20.822 1.00 75.56 92 SER A C 1
ATOM 704 O O . SER A 1 92 ? 18.418 1.161 -20.246 1.00 75.56 92 SER A O 1
ATOM 706 N N . PHE A 1 93 ? 17.473 3.184 -20.462 1.00 75.81 93 PHE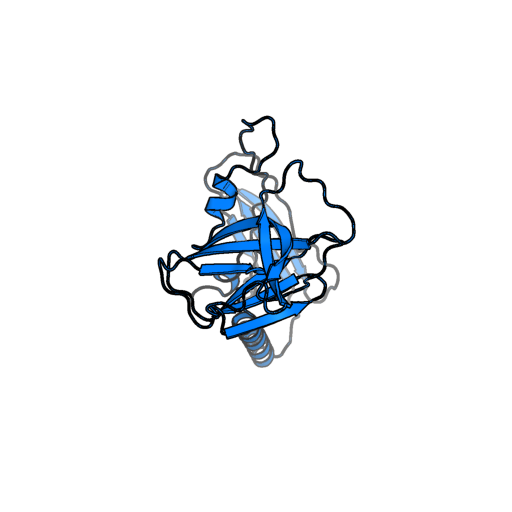 A N 1
ATOM 707 C CA . PHE A 1 93 ? 18.101 3.777 -19.287 1.00 75.81 93 PHE A CA 1
ATOM 708 C C . PHE A 1 93 ? 17.051 4.510 -18.457 1.00 75.81 93 PHE A C 1
ATOM 710 O O . PHE A 1 93 ? 16.096 5.063 -18.999 1.00 75.81 93 PHE A O 1
ATOM 717 N N . ASP A 1 94 ? 17.271 4.526 -17.147 1.00 76.31 94 ASP A N 1
ATOM 718 C CA . ASP A 1 94 ? 16.418 5.213 -16.187 1.00 76.31 94 ASP A CA 1
ATOM 719 C C . ASP A 1 94 ? 17.134 6.444 -15.642 1.00 76.31 94 ASP A C 1
ATOM 721 O O . ASP A 1 94 ? 18.316 6.391 -15.293 1.00 76.31 94 ASP A O 1
ATOM 725 N N . LEU A 1 95 ? 16.400 7.551 -15.538 1.00 73.19 95 LEU A N 1
ATOM 726 C CA . LEU A 1 95 ? 16.873 8.776 -14.908 1.00 73.19 95 LEU A CA 1
ATOM 727 C C . LEU A 1 95 ? 16.146 8.978 -13.580 1.00 73.19 95 LEU A C 1
ATOM 729 O O . LEU A 1 95 ? 14.925 9.121 -13.548 1.00 73.19 95 LEU A O 1
ATOM 733 N N . THR A 1 96 ? 16.913 9.057 -12.493 1.00 74.81 96 THR A N 1
ATOM 734 C CA . THR A 1 96 ? 16.382 9.318 -11.152 1.00 74.81 96 THR A CA 1
ATOM 735 C C . THR A 1 96 ? 16.954 10.620 -10.615 1.00 74.81 96 THR A C 1
ATOM 737 O O . THR A 1 96 ? 18.158 10.732 -10.389 1.00 74.81 96 THR A O 1
ATOM 740 N N . LEU A 1 97 ? 16.080 11.591 -10.356 1.00 69.25 97 LEU A N 1
ATOM 741 C CA . LEU A 1 97 ? 16.432 12.819 -9.652 1.00 69.25 97 LEU A CA 1
ATOM 742 C C . LEU A 1 97 ? 16.298 12.591 -8.142 1.00 69.25 97 LEU A C 1
ATOM 744 O O . LEU A 1 97 ? 15.213 12.279 -7.654 1.00 69.25 97 LEU A O 1
ATOM 748 N N . LYS A 1 98 ? 17.396 12.746 -7.396 1.00 66.88 98 LYS A N 1
ATOM 749 C CA . LYS A 1 98 ? 17.407 12.650 -5.930 1.00 66.88 98 LYS A CA 1
ATOM 750 C C . LYS A 1 98 ? 17.700 14.021 -5.333 1.00 66.88 98 LYS A C 1
ATOM 752 O O . LYS A 1 98 ? 18.727 14.619 -5.637 1.00 66.88 98 LYS A O 1
ATOM 757 N N . GLY A 1 99 ? 16.826 14.485 -4.450 1.00 59.66 99 GLY A N 1
ATOM 758 C CA . GLY A 1 99 ? 17.001 15.725 -3.705 1.00 59.66 99 GLY A CA 1
ATOM 759 C C . GLY A 1 99 ? 16.304 15.647 -2.353 1.00 59.66 99 GLY A C 1
ATOM 760 O O . GLY A 1 99 ? 15.422 14.814 -2.147 1.00 59.66 99 GLY A O 1
ATOM 761 N N . THR A 1 100 ? 16.714 16.508 -1.428 1.00 54.69 100 THR A N 1
ATOM 762 C CA . THR A 1 100 ? 16.033 16.671 -0.143 1.00 54.69 100 THR A CA 1
ATOM 763 C C . THR A 1 100 ? 14.955 17.731 -0.303 1.00 54.69 100 THR A C 1
ATOM 765 O O . THR A 1 100 ? 15.268 18.895 -0.554 1.00 54.69 100 THR A O 1
ATOM 768 N N . LEU A 1 101 ? 13.690 17.347 -0.137 1.00 42.28 101 LEU A N 1
ATOM 769 C CA . LEU A 1 101 ? 12.608 18.313 0.017 1.00 42.28 101 LEU A CA 1
ATOM 770 C C . LEU A 1 101 ? 12.753 18.955 1.398 1.00 42.28 101 LEU A C 1
ATOM 772 O O . LEU A 1 101 ? 12.537 18.307 2.419 1.00 42.28 101 LEU A O 1
ATOM 776 N N . LYS A 1 102 ? 13.187 20.216 1.430 1.00 43.84 102 LYS A N 1
ATOM 777 C CA . LYS A 1 102 ? 13.214 21.004 2.662 1.00 43.84 102 LYS A CA 1
ATOM 778 C C . LYS A 1 102 ? 11.867 21.691 2.816 1.00 43.84 102 LYS A C 1
ATOM 780 O O . LYS A 1 102 ? 11.547 22.610 2.063 1.00 43.84 102 LYS A O 1
ATOM 785 N N . PHE A 1 103 ? 11.090 21.242 3.789 1.00 41.28 103 PHE A N 1
ATOM 786 C CA . PHE A 1 103 ? 9.907 21.961 4.234 1.00 41.28 103 PHE A CA 1
ATOM 787 C C . PHE A 1 103 ? 10.368 23.119 5.126 1.00 41.28 103 PHE A C 1
ATOM 789 O O . PHE A 1 103 ? 11.338 22.986 5.871 1.00 41.28 103 PHE A O 1
ATOM 796 N N . LYS A 1 104 ? 9.742 24.294 5.003 1.00 41.81 104 LYS A N 1
ATOM 797 C CA . LYS A 1 104 ? 10.012 25.390 5.938 1.00 41.81 104 LYS A CA 1
ATOM 798 C C . LYS A 1 104 ? 9.385 25.009 7.274 1.00 41.81 104 LYS A C 1
ATOM 800 O O . LYS A 1 104 ? 8.165 25.070 7.400 1.00 41.81 104 LYS A O 1
ATOM 805 N N . ASP A 1 105 ? 10.218 24.637 8.239 1.00 40.41 105 ASP A N 1
ATOM 806 C CA . ASP A 1 105 ? 9.796 24.404 9.615 1.00 40.41 105 ASP A CA 1
ATOM 807 C C . ASP A 1 105 ? 9.215 25.693 10.198 1.00 40.41 105 ASP A C 1
ATOM 809 O O . ASP A 1 105 ? 9.922 26.646 10.532 1.00 40.41 105 ASP A O 1
ATOM 813 N N . LYS A 1 106 ? 7.893 25.717 10.320 1.00 41.25 106 LYS A N 1
ATOM 814 C CA . LYS A 1 106 ? 7.203 26.509 11.330 1.00 41.25 106 LYS A CA 1
ATOM 815 C C . LYS A 1 106 ? 6.133 25.631 11.964 1.00 41.25 106 LYS A C 1
ATOM 817 O O . LYS A 1 106 ? 4.960 25.791 11.666 1.00 41.25 106 LYS A O 1
ATOM 822 N N . ASP A 1 107 ? 6.568 24.683 12.791 1.00 38.62 107 ASP A N 1
ATOM 823 C CA . ASP A 1 107 ? 5.970 24.507 14.117 1.00 38.62 107 ASP A CA 1
ATOM 824 C C . ASP A 1 107 ? 6.836 23.617 15.020 1.00 38.62 107 ASP A C 1
ATOM 826 O O . ASP A 1 107 ? 7.255 22.519 14.660 1.00 38.62 107 ASP A O 1
ATOM 830 N N . LEU A 1 108 ? 7.100 24.126 16.222 1.00 37.16 108 LEU A N 1
ATOM 831 C CA . LEU A 1 108 ? 8.051 23.649 17.236 1.00 37.16 108 LEU A CA 1
ATOM 832 C C . LEU A 1 108 ? 7.626 22.330 17.928 1.00 37.16 108 LEU A C 1
ATOM 834 O O . LEU A 1 108 ? 8.127 22.005 18.999 1.00 37.16 108 LEU A O 1
ATOM 838 N N . LEU A 1 109 ? 6.692 21.566 17.350 1.00 39.66 109 LEU A N 1
ATOM 839 C CA . LEU A 1 109 ? 6.096 20.373 17.973 1.00 39.66 109 LEU A CA 1
ATOM 840 C C . LEU A 1 109 ? 5.942 19.161 17.035 1.00 39.66 109 LEU A C 1
ATOM 842 O O . LEU A 1 109 ? 5.154 18.264 17.319 1.00 39.66 109 LEU A O 1
ATOM 846 N N . GLY A 1 110 ? 6.723 19.083 15.953 1.00 40.09 110 GLY A N 1
ATOM 847 C CA . GLY A 1 110 ? 7.001 17.798 15.295 1.00 40.09 110 GLY A CA 1
ATOM 848 C C . GLY A 1 110 ? 5.784 17.051 14.734 1.00 40.09 110 GLY A C 1
ATOM 849 O O . GLY A 1 110 ? 5.722 15.830 14.839 1.00 40.09 110 GLY A O 1
ATOM 850 N N . SER A 1 111 ? 4.831 17.753 14.119 1.00 42.25 111 SER A N 1
ATOM 851 C CA . SER A 1 111 ? 3.877 17.105 13.215 1.00 42.25 111 SER A CA 1
ATOM 852 C C . SER A 1 111 ? 4.327 17.351 11.786 1.00 42.25 111 SER A C 1
ATOM 854 O O . SER A 1 111 ? 4.492 18.503 11.381 1.00 42.25 111 SER A O 1
ATOM 856 N N . GLU A 1 112 ? 4.468 16.279 11.002 1.00 43.19 112 GLU A N 1
ATOM 857 C CA . GLU A 1 112 ? 4.426 16.396 9.546 1.00 43.19 112 GLU A CA 1
ATOM 858 C C . GLU A 1 112 ? 3.230 17.283 9.188 1.00 43.19 112 GLU A C 1
ATOM 860 O O . GLU A 1 112 ? 2.116 17.070 9.681 1.00 43.19 112 GLU A O 1
ATOM 865 N N . THR A 1 113 ? 3.466 18.339 8.410 1.00 42.94 113 THR A N 1
ATOM 866 C CA . THR A 1 113 ? 2.403 19.275 8.051 1.00 42.94 113 THR A CA 1
ATOM 867 C C . THR A 1 113 ? 1.272 18.492 7.400 1.00 42.94 113 THR A C 1
ATOM 869 O O . THR A 1 113 ? 1.507 17.768 6.434 1.00 42.94 113 THR A O 1
ATOM 872 N N . GLN A 1 114 ? 0.047 18.658 7.903 1.00 48.84 114 GLN A N 1
ATOM 873 C CA . GLN A 1 114 ? -1.183 18.042 7.390 1.00 48.84 114 GLN A CA 1
ATOM 874 C C . GLN A 1 114 ? -1.258 18.060 5.847 1.00 48.84 114 GLN A C 1
ATOM 876 O O . GLN A 1 114 ? -1.717 17.099 5.242 1.00 48.84 114 GLN A O 1
ATOM 881 N N . ALA A 1 115 ? -0.710 19.110 5.220 1.00 42.72 115 ALA A N 1
ATOM 882 C CA . ALA A 1 115 ? -0.576 19.293 3.776 1.00 42.72 115 ALA A CA 1
ATOM 883 C C . ALA A 1 115 ? 0.238 18.197 3.049 1.00 42.72 115 ALA A C 1
ATOM 885 O O . ALA A 1 115 ? -0.126 17.798 1.944 1.00 42.72 115 ALA A O 1
ATOM 886 N N . SER A 1 116 ? 1.310 17.681 3.656 1.00 46.44 116 SER A N 1
ATOM 887 C CA . SER A 1 116 ? 2.142 16.607 3.092 1.00 46.44 116 SER A CA 1
ATOM 888 C C . SER A 1 116 ? 1.367 15.290 3.055 1.00 46.44 116 SER A C 1
ATOM 890 O O . SER A 1 116 ? 1.338 14.612 2.030 1.00 46.44 116 SER A O 1
ATOM 892 N N . ILE A 1 117 ? 0.636 14.987 4.130 1.00 49.59 117 ILE A N 1
ATOM 893 C CA . ILE A 1 117 ? -0.262 13.829 4.222 1.00 49.59 117 ILE A CA 1
ATOM 894 C C . ILE A 1 117 ? -1.467 14.013 3.289 1.00 49.59 117 ILE A C 1
ATOM 896 O O . ILE A 1 117 ? -1.864 13.072 2.609 1.00 49.59 117 ILE A O 1
ATOM 900 N N . ASP A 1 118 ? -2.025 15.223 3.198 1.00 53.28 118 ASP A N 1
ATOM 901 C CA . ASP A 1 118 ? -3.153 15.547 2.319 1.00 53.28 118 ASP A CA 1
ATOM 902 C C . ASP A 1 118 ? -2.804 15.394 0.834 1.00 53.28 118 ASP A C 1
ATOM 904 O O . ASP A 1 118 ? -3.641 14.926 0.065 1.00 53.28 118 ASP A O 1
ATOM 908 N N . SER A 1 119 ? -1.563 15.696 0.437 1.00 48.09 119 SER A N 1
ATOM 909 C CA . SER A 1 119 ? -1.078 15.476 -0.934 1.00 48.09 119 SER A CA 1
ATOM 910 C C . SER A 1 119 ? -0.926 13.991 -1.305 1.00 48.09 119 SER A C 1
ATOM 912 O O . SER A 1 119 ? -0.976 13.640 -2.482 1.00 48.09 119 SER A O 1
ATOM 914 N N . LEU A 1 120 ? -0.801 13.112 -0.302 1.00 49.97 120 LEU A N 1
ATOM 915 C CA . LEU A 1 120 ? -0.738 11.653 -0.449 1.00 49.97 120 LEU A CA 1
ATOM 916 C C . LEU A 1 120 ? -2.115 10.979 -0.309 1.00 49.97 120 LEU A C 1
ATOM 918 O O . LEU A 1 120 ? -2.256 9.787 -0.595 1.00 49.97 120 LEU A O 1
ATOM 922 N N . ARG A 1 121 ? -3.155 11.714 0.112 1.00 56.38 121 ARG A N 1
ATOM 923 C CA . ARG A 1 121 ? -4.526 11.193 0.206 1.00 56.38 121 ARG A CA 1
ATOM 924 C C . ARG A 1 121 ? -5.091 10.997 -1.198 1.00 56.38 121 ARG A C 1
ATOM 926 O O . ARG A 1 121 ? -5.669 11.904 -1.786 1.00 56.38 121 ARG A O 1
ATOM 933 N N . ASN A 1 122 ? -5.000 9.774 -1.715 1.00 63.53 122 ASN A N 1
ATOM 934 C CA . ASN A 1 122 ? -5.662 9.354 -2.953 1.00 63.53 122 ASN A CA 1
ATOM 935 C C . ASN A 1 122 ? -7.177 9.162 -2.743 1.00 63.53 122 ASN A C 1
ATOM 937 O O . ASN A 1 122 ? -7.701 8.063 -2.923 1.00 63.53 122 ASN A O 1
ATOM 941 N N . GLY A 1 123 ? -7.866 10.218 -2.312 1.00 68.81 123 GLY A N 1
ATOM 942 C CA . GLY A 1 123 ? -9.324 10.294 -2.232 1.00 68.81 123 GLY A CA 1
ATOM 943 C C . GLY A 1 123 ? -10.009 9.630 -1.033 1.00 68.81 123 GLY A C 1
ATOM 944 O O . GLY A 1 123 ? -11.238 9.583 -0.933 1.00 68.81 123 GLY A O 1
ATOM 945 N N . LEU A 1 124 ? -9.218 9.161 -0.069 1.00 70.94 124 LEU A N 1
ATOM 946 C CA . LEU A 1 124 ? -9.705 8.534 1.153 1.00 70.94 124 LEU A CA 1
ATOM 947 C C . LEU A 1 124 ? -9.332 9.390 2.367 1.00 70.94 124 LEU A C 1
ATOM 949 O O . LEU A 1 124 ? -8.156 9.626 2.642 1.00 70.94 124 LEU A O 1
ATOM 953 N N . LYS A 1 125 ? -10.339 9.855 3.111 1.00 79.75 125 LYS A N 1
ATOM 954 C CA . LYS A 1 125 ? -10.141 10.548 4.392 1.00 79.75 125 LYS A CA 1
ATOM 955 C C . LYS A 1 125 ? -10.458 9.578 5.520 1.00 79.75 125 LYS A C 1
ATOM 957 O O . LYS A 1 125 ? -11.624 9.231 5.681 1.00 79.75 125 LYS A O 1
ATOM 962 N N . ILE A 1 126 ? -9.446 9.162 6.283 1.00 80.62 126 ILE A N 1
ATOM 963 C CA . ILE A 1 126 ? -9.579 8.250 7.431 1.00 80.62 126 ILE A CA 1
ATOM 964 C C . ILE A 1 126 ? -9.287 9.006 8.730 1.00 80.62 126 ILE A C 1
ATOM 966 O O . ILE A 1 126 ? -8.388 9.844 8.789 1.00 80.62 126 ILE A O 1
ATOM 970 N N . LYS A 1 127 ? -10.037 8.682 9.780 1.00 82.69 127 LYS A N 1
ATOM 971 C CA . LYS A 1 127 ? -9.827 9.105 11.161 1.00 82.69 127 LYS A CA 1
ATOM 972 C C . LYS A 1 127 ? -9.923 7.881 12.071 1.00 82.69 127 LYS A C 1
ATOM 974 O O . LYS A 1 127 ? -10.950 7.208 12.078 1.00 82.69 127 LYS A O 1
ATOM 979 N N . ARG A 1 128 ? -8.882 7.628 12.864 1.00 84.31 128 ARG A N 1
ATOM 980 C CA . ARG A 1 128 ? -8.869 6.618 13.934 1.00 84.31 128 ARG A CA 1
ATOM 981 C C . ARG A 1 128 ? -9.103 7.314 15.274 1.00 84.31 128 ARG A C 1
ATOM 983 O O . ARG A 1 128 ? -8.544 8.383 15.512 1.00 84.31 128 ARG A O 1
ATOM 990 N N . ILE A 1 129 ? -9.970 6.758 16.110 1.00 84.06 129 ILE A N 1
ATOM 991 C CA . ILE A 1 129 ? -10.330 7.298 17.426 1.00 84.06 129 ILE A CA 1
ATOM 992 C C . ILE A 1 129 ? -10.223 6.165 18.438 1.00 84.06 129 ILE A C 1
ATOM 994 O O . ILE A 1 129 ? -10.717 5.073 18.173 1.00 84.06 129 ILE A O 1
ATOM 998 N N . PHE A 1 130 ? -9.613 6.446 19.584 1.00 87.00 130 PHE A N 1
ATOM 999 C CA . PHE A 1 130 ? -9.505 5.515 20.699 1.00 87.00 130 PHE A CA 1
ATOM 1000 C C . PHE A 1 130 ? -10.398 5.989 21.841 1.00 87.00 130 PHE A C 1
ATOM 1002 O O . PHE A 1 130 ? -10.421 7.178 22.170 1.00 87.00 130 PHE A O 1
ATOM 1009 N N . ASN A 1 131 ? -11.115 5.056 22.452 1.00 87.00 131 ASN A N 1
ATOM 1010 C CA . ASN A 1 131 ? -11.940 5.286 23.628 1.00 87.00 131 ASN A CA 1
ATOM 1011 C C . ASN A 1 131 ? -11.661 4.192 24.654 1.00 87.00 131 ASN A C 1
ATOM 1013 O O . ASN A 1 131 ? -11.540 3.031 24.277 1.00 87.00 131 ASN A O 1
ATOM 1017 N N . SER A 1 132 ? -11.585 4.539 25.937 1.00 87.44 132 SER A N 1
ATOM 1018 C CA . SER A 1 132 ? -11.574 3.525 26.991 1.00 87.44 132 SER A CA 1
ATOM 1019 C C . SER A 1 132 ? -12.961 2.907 27.091 1.00 87.44 132 SER A C 1
ATOM 1021 O O . SER A 1 132 ? -13.963 3.555 26.770 1.00 87.44 132 SER A O 1
ATOM 1023 N N . VAL A 1 133 ? -13.037 1.647 27.504 1.00 87.94 133 VAL A N 1
ATOM 1024 C CA . VAL A 1 133 ? -14.306 0.921 27.538 1.00 87.94 133 VAL A CA 1
ATOM 1025 C C . VAL A 1 133 ? -14.567 0.388 28.927 1.00 87.94 133 VAL A C 1
ATOM 1027 O O . VAL A 1 133 ? -13.707 -0.231 29.544 1.00 87.94 133 VAL A O 1
ATOM 1030 N N . LYS A 1 134 ? -15.793 0.599 29.405 1.00 85.19 134 LYS A N 1
ATOM 1031 C CA . LYS A 1 134 ? -16.298 -0.084 30.590 1.00 85.19 134 LYS A CA 1
ATOM 1032 C C . LYS A 1 134 ? -17.285 -1.156 30.164 1.00 85.19 134 LYS A C 1
ATOM 1034 O O . LYS A 1 134 ? -18.245 -0.870 29.447 1.00 85.19 134 LYS A O 1
ATOM 1039 N N . ARG A 1 135 ? -17.052 -2.378 30.631 1.00 85.56 135 ARG A N 1
ATOM 1040 C CA . ARG A 1 135 ? -17.954 -3.507 30.429 1.00 85.56 135 ARG A CA 1
ATOM 1041 C C . ARG A 1 135 ? -19.048 -3.455 31.495 1.00 85.56 135 ARG A C 1
ATOM 1043 O O . ARG A 1 135 ? -18.755 -3.428 32.690 1.00 85.56 135 ARG A O 1
ATOM 1050 N N . ILE A 1 136 ? -20.298 -3.360 31.060 1.00 86.56 136 ILE A N 1
ATOM 1051 C CA . ILE A 1 136 ? -21.479 -3.266 31.925 1.00 86.56 136 ILE A CA 1
ATOM 1052 C C . ILE A 1 136 ? -22.411 -4.418 31.569 1.00 86.56 136 ILE A C 1
ATOM 1054 O O . ILE A 1 136 ? -22.527 -4.773 30.400 1.00 86.56 136 ILE A O 1
ATOM 1058 N N . ARG A 1 137 ? -23.066 -5.002 32.570 1.00 88.81 137 ARG A N 1
ATOM 1059 C CA . ARG A 1 137 ? -24.120 -5.997 32.369 1.00 88.81 137 ARG A CA 1
ATOM 1060 C C . ARG A 1 137 ? -25.472 -5.372 32.661 1.00 88.81 137 ARG A C 1
ATOM 1062 O O . ARG A 1 137 ? -25.596 -4.627 33.632 1.00 88.81 137 ARG A O 1
ATOM 1069 N N . ASP A 1 138 ? -26.450 -5.639 31.806 1.00 85.31 138 ASP A N 1
ATOM 1070 C CA . ASP A 1 138 ? -27.832 -5.238 32.057 1.00 85.31 138 ASP A CA 1
ATOM 1071 C C . ASP A 1 138 ? -28.548 -6.214 33.011 1.00 85.31 138 ASP A C 1
ATOM 1073 O O . ASP A 1 138 ? -27.971 -7.193 33.494 1.00 85.31 138 ASP A O 1
ATOM 1077 N N . LEU A 1 139 ? -29.829 -5.944 33.281 1.00 88.56 139 LEU A N 1
ATOM 1078 C CA . LEU A 1 139 ? -30.690 -6.788 34.120 1.00 88.56 139 LEU A CA 1
ATOM 1079 C C . LEU A 1 139 ? -30.904 -8.201 33.543 1.00 88.56 139 LEU A C 1
ATOM 1081 O O . LEU A 1 139 ? -31.232 -9.116 34.293 1.00 88.56 139 LEU A O 1
ATOM 1085 N N . ASN A 1 140 ? -30.688 -8.385 32.239 1.00 87.75 140 ASN A N 1
ATOM 1086 C CA . ASN A 1 140 ? -30.781 -9.664 31.536 1.00 87.75 140 ASN A CA 1
ATOM 1087 C C . ASN A 1 140 ? -29.414 -10.368 31.432 1.00 87.75 140 ASN A C 1
ATOM 1089 O O . ASN A 1 140 ? -29.282 -11.357 30.711 1.00 87.75 140 ASN A O 1
ATOM 1093 N N . ASN A 1 141 ? -28.396 -9.871 32.149 1.00 85.56 141 ASN A N 1
ATOM 1094 C CA . ASN A 1 141 ? -27.020 -10.366 32.133 1.00 85.56 141 ASN A CA 1
ATOM 1095 C C . ASN A 1 141 ? -26.344 -10.281 30.746 1.00 85.56 141 ASN A C 1
ATOM 1097 O O . ASN A 1 141 ? -25.370 -10.986 30.478 1.00 85.56 141 ASN A O 1
ATOM 1101 N N . GLN A 1 142 ? -26.832 -9.398 29.872 1.00 83.75 142 GLN A N 1
ATOM 1102 C CA . GLN A 1 142 ? -26.224 -9.113 28.579 1.00 83.75 142 GLN A CA 1
ATOM 1103 C C . GLN A 1 142 ? -25.108 -8.074 28.739 1.00 83.75 142 GLN A C 1
ATOM 1105 O O . GLN A 1 142 ? -25.273 -7.057 29.415 1.00 83.75 142 GLN A O 1
ATOM 1110 N N . GLU A 1 143 ? -23.943 -8.347 28.146 1.00 81.88 143 GLU A N 1
ATOM 1111 C CA . GLU A 1 143 ? -22.765 -7.479 28.237 1.00 81.88 143 GLU A CA 1
ATOM 1112 C C . GLU A 1 143 ? -22.780 -6.362 27.188 1.00 81.88 143 GLU A C 1
ATOM 1114 O O . GLU A 1 143 ? -22.905 -6.616 25.990 1.00 81.88 143 GLU A O 1
ATOM 1119 N N . TYR A 1 144 ? -22.530 -5.133 27.639 1.00 82.19 144 TYR A N 1
ATOM 1120 C CA . TYR A 1 144 ? -22.405 -3.939 26.811 1.00 82.19 144 TYR A CA 1
ATOM 1121 C C . TYR A 1 144 ? -21.086 -3.217 27.074 1.00 82.19 144 TYR A C 1
ATOM 1123 O O . TYR A 1 144 ? -20.613 -3.105 28.208 1.00 82.19 144 TYR A O 1
ATOM 1131 N N . LEU A 1 145 ? -20.509 -2.687 25.998 1.00 85.44 145 LEU A N 1
ATOM 1132 C CA . LEU A 1 145 ? -19.283 -1.900 26.010 1.00 85.44 145 LEU A CA 1
ATOM 1133 C C . LEU A 1 145 ? -19.633 -0.409 25.968 1.00 85.44 145 LEU A C 1
ATOM 1135 O O . LEU A 1 145 ? -20.124 0.087 24.951 1.00 85.44 145 LEU A O 1
ATOM 1139 N N . VAL A 1 146 ? -19.384 0.320 27.057 1.00 86.62 146 VAL A N 1
ATOM 1140 C CA . VAL A 1 146 ? -19.682 1.758 27.141 1.00 86.62 146 VAL A CA 1
ATOM 1141 C C . VAL A 1 146 ? -18.401 2.580 26.965 1.00 86.62 146 VAL A C 1
ATOM 1143 O O . VAL A 1 146 ? -17.509 2.504 27.820 1.00 86.62 146 VAL A O 1
ATOM 1146 N N . PRO A 1 147 ? -18.288 3.367 25.876 1.00 86.94 147 PRO A N 1
ATOM 1147 C CA . PRO A 1 147 ? -17.085 4.123 25.575 1.00 86.94 147 PRO A CA 1
ATOM 1148 C C . PRO A 1 147 ? -16.991 5.382 26.437 1.00 86.94 147 PRO A C 1
ATOM 1150 O O . PRO A 1 147 ? -17.967 6.107 26.616 1.00 86.94 147 PRO A O 1
ATOM 1153 N N . HIS A 1 148 ? -15.785 5.667 26.911 1.00 82.94 148 HIS A N 1
ATOM 1154 C CA . HIS A 1 148 ? -15.423 6.882 27.626 1.00 82.94 148 HIS A CA 1
ATOM 1155 C C . HIS A 1 148 ? -14.243 7.566 26.926 1.00 82.94 148 HIS A C 1
ATOM 1157 O O . HIS A 1 148 ? -13.517 6.980 26.112 1.00 82.94 148 HIS A O 1
ATOM 1163 N N . THR A 1 149 ? -14.064 8.854 27.201 1.00 78.94 149 THR A N 1
ATOM 1164 C CA . THR A 1 149 ? -12.876 9.576 26.742 1.00 78.94 149 THR A CA 1
ATOM 1165 C C . THR A 1 149 ? -11.656 9.031 27.476 1.00 78.94 149 THR A C 1
ATOM 1167 O O . THR A 1 149 ? -11.665 8.927 28.701 1.00 78.94 149 THR A O 1
ATOM 1170 N N . LEU A 1 150 ? -10.594 8.711 26.737 1.00 74.69 150 LEU A N 1
ATOM 1171 C CA . LEU A 1 150 ? -9.288 8.419 27.327 1.00 74.69 150 LEU A CA 1
ATOM 1172 C C . LEU A 1 150 ? -8.728 9.696 27.958 1.00 74.69 150 LEU A C 1
ATOM 1174 O O . LEU A 1 150 ? -8.345 10.626 27.249 1.00 74.69 150 LEU A O 1
ATOM 1178 N N . ILE A 1 151 ? -8.686 9.746 29.288 1.00 63.25 151 ILE A N 1
ATOM 1179 C CA . ILE A 1 151 ? -8.121 10.868 30.043 1.00 63.25 151 ILE A CA 1
ATOM 1180 C C . ILE A 1 151 ? -6.690 10.499 30.441 1.00 63.25 151 ILE A C 1
ATOM 1182 O O . ILE A 1 151 ? -6.459 9.478 31.079 1.00 63.25 151 ILE A O 1
ATOM 1186 N N . GLY A 1 152 ? -5.713 11.323 30.054 1.00 66.31 152 GLY A N 1
ATOM 1187 C CA . GLY A 1 152 ? -4.313 11.167 30.473 1.00 66.31 152 GLY A CA 1
ATOM 1188 C C . GLY A 1 152 ? -3.479 10.140 29.695 1.00 66.31 152 GLY A C 1
ATOM 1189 O O . GLY A 1 152 ? -2.292 10.015 29.977 1.00 66.31 152 GLY A O 1
ATOM 1190 N N . GLY A 1 153 ? -4.059 9.433 28.716 1.00 67.88 153 GLY A N 1
ATOM 1191 C CA . GLY A 1 153 ? -3.324 8.628 27.724 1.00 67.88 153 GLY A CA 1
ATOM 1192 C C . GLY A 1 153 ? -2.539 7.425 28.265 1.00 67.88 153 GLY A C 1
ATOM 1193 O O . GLY A 1 153 ? -1.766 6.830 27.520 1.00 67.88 153 GLY A O 1
ATOM 1194 N N . LYS A 1 154 ? -2.710 7.067 29.540 1.00 73.75 154 LYS A N 1
ATOM 1195 C CA . LYS A 1 154 ? -2.090 5.886 30.147 1.00 73.75 154 LYS A CA 1
ATOM 1196 C C . LYS A 1 154 ? -3.084 4.731 30.132 1.00 73.75 154 LYS A C 1
ATOM 1198 O O . LYS A 1 154 ? -4.231 4.923 30.518 1.00 73.75 154 LYS A O 1
ATOM 1203 N N . LEU A 1 155 ? -2.613 3.566 29.701 1.00 78.56 155 LEU A N 1
ATOM 1204 C CA . LEU A 1 155 ? -3.336 2.299 29.741 1.00 78.56 155 LEU A CA 1
ATOM 1205 C C . LEU A 1 155 ? -2.592 1.306 30.621 1.00 78.56 155 LEU A C 1
ATOM 1207 O O . LEU A 1 155 ? -1.358 1.272 30.618 1.00 78.56 155 LEU A O 1
ATOM 1211 N N . GLN A 1 156 ? -3.349 0.509 31.361 1.00 83.88 156 GLN A N 1
ATOM 1212 C CA . GLN A 1 156 ? -2.839 -0.607 32.145 1.00 83.88 156 GLN A CA 1
ATOM 1213 C C . GLN A 1 156 ? -3.057 -1.935 31.417 1.00 83.88 156 GLN A C 1
ATOM 1215 O O . GLN A 1 156 ? -3.917 -2.070 30.547 1.00 83.88 156 GLN A O 1
ATOM 1220 N N . VAL A 1 157 ? -2.259 -2.938 31.787 1.00 84.94 157 VAL A N 1
ATOM 1221 C CA . VAL A 1 157 ? -2.420 -4.300 31.270 1.00 84.94 157 VAL A CA 1
ATOM 1222 C C . VAL A 1 157 ? -3.803 -4.826 31.661 1.00 84.94 157 VAL A C 1
ATOM 1224 O O . VAL A 1 157 ? -4.187 -4.757 32.826 1.00 84.94 157 VAL A O 1
ATOM 1227 N N . GLY A 1 158 ? -4.535 -5.360 30.682 1.00 85.25 158 GLY A N 1
ATOM 1228 C CA . GLY A 1 158 ? -5.887 -5.894 30.865 1.00 85.25 158 GLY A CA 1
ATOM 1229 C C . GLY A 1 158 ? -7.016 -4.885 30.632 1.00 85.25 158 GLY A C 1
ATOM 1230 O O . GLY A 1 158 ? -8.180 -5.279 30.653 1.00 85.25 158 GLY A O 1
ATOM 1231 N N . GLU A 1 159 ? -6.708 -3.610 30.383 1.00 86.31 159 GLU A N 1
ATOM 1232 C CA . GLU A 1 159 ? -7.717 -2.633 29.969 1.00 86.31 159 GLU A CA 1
ATOM 1233 C C . GLU A 1 159 ? -8.076 -2.777 28.483 1.00 86.31 159 GLU A C 1
ATOM 1235 O O . GLU A 1 159 ? -7.225 -3.047 27.634 1.00 86.31 159 GLU A O 1
ATOM 1240 N N . GLU A 1 160 ? -9.352 -2.555 28.161 1.00 87.94 160 GLU A N 1
ATOM 1241 C CA . GLU A 1 160 ? -9.869 -2.610 26.793 1.00 87.94 160 GLU A CA 1
ATOM 1242 C C . GLU A 1 160 ? -10.067 -1.210 26.204 1.00 87.94 160 GLU A C 1
ATOM 1244 O O . GLU A 1 160 ? -10.533 -0.271 26.865 1.00 87.94 160 GLU A O 1
ATOM 1249 N N . LEU A 1 161 ? -9.772 -1.097 24.909 1.00 88.44 161 LEU A N 1
ATOM 1250 C CA . LEU A 1 161 ? -10.039 0.083 24.102 1.00 88.44 161 LEU A CA 1
ATOM 1251 C C . LEU A 1 161 ? -11.050 -0.231 23.012 1.00 88.44 161 LEU A C 1
ATOM 1253 O O . LEU A 1 161 ? -10.953 -1.256 22.349 1.00 88.44 161 LEU A O 1
ATOM 1257 N N . LEU A 1 162 ? -11.950 0.714 22.770 1.00 89.12 162 LEU A N 1
ATOM 1258 C CA . LEU A 1 162 ? -12.757 0.761 21.568 1.00 89.12 162 LEU A CA 1
ATOM 1259 C C . LEU A 1 162 ? -12.002 1.592 20.540 1.00 89.12 162 LEU A C 1
ATOM 1261 O O . LEU A 1 162 ? -11.784 2.796 20.727 1.00 89.12 162 LEU A O 1
ATOM 1265 N N . VAL A 1 163 ? -11.648 0.956 19.433 1.00 87.00 163 VAL A N 1
ATOM 1266 C CA . VAL A 1 163 ? -11.040 1.607 18.283 1.00 87.00 163 VAL A CA 1
ATOM 1267 C C . VAL A 1 163 ? -12.130 1.872 17.257 1.00 87.00 163 VAL A C 1
ATOM 1269 O O . VAL A 1 163 ? -12.762 0.967 16.714 1.00 87.00 163 VAL A O 1
ATOM 1272 N N . LYS A 1 164 ? -12.361 3.152 16.966 1.00 87.56 164 LYS A N 1
ATOM 1273 C CA . LYS A 1 164 ? -13.309 3.584 15.943 1.00 87.56 164 LYS A CA 1
ATOM 1274 C C . LYS A 1 164 ? -12.571 4.136 14.736 1.00 87.56 164 LYS A C 1
ATOM 1276 O O . LYS A 1 164 ? -11.959 5.203 14.809 1.00 87.56 164 LYS A O 1
ATOM 1281 N N . ILE A 1 165 ? -12.704 3.456 13.604 1.00 87.75 165 ILE A N 1
ATOM 1282 C CA . ILE A 1 165 ? -12.190 3.929 12.319 1.00 87.75 165 ILE A CA 1
ATOM 1283 C C . ILE A 1 165 ? -13.346 4.543 11.542 1.00 87.75 165 ILE A C 1
ATOM 1285 O O . ILE A 1 165 ? -14.317 3.869 11.200 1.00 87.75 165 ILE A O 1
ATOM 1289 N N . GLN A 1 166 ? -13.251 5.837 11.270 1.00 87.75 166 GLN A N 1
ATOM 1290 C CA . GLN A 1 166 ? -14.211 6.571 10.460 1.00 87.75 166 GLN A CA 1
ATOM 1291 C C . GLN A 1 166 ? -13.547 6.971 9.161 1.00 87.75 166 GLN A C 1
ATOM 1293 O O . GLN A 1 166 ? -12.471 7.566 9.182 1.00 87.75 166 GLN A O 1
ATOM 1298 N N . PHE A 1 167 ? -14.187 6.699 8.034 1.00 83.50 167 PHE A N 1
ATOM 1299 C CA . PHE A 1 167 ? -13.656 7.172 6.768 1.00 83.50 167 PHE A CA 1
ATOM 1300 C C . PHE A 1 167 ? -14.737 7.576 5.780 1.00 83.50 167 PHE A C 1
ATOM 1302 O O . PHE A 1 167 ? -15.878 7.109 5.833 1.00 83.50 167 PHE A O 1
ATOM 1309 N N . ARG A 1 168 ? -14.351 8.479 4.880 1.00 85.19 168 ARG A N 1
ATOM 1310 C CA . ARG A 1 168 ? -15.167 8.961 3.769 1.0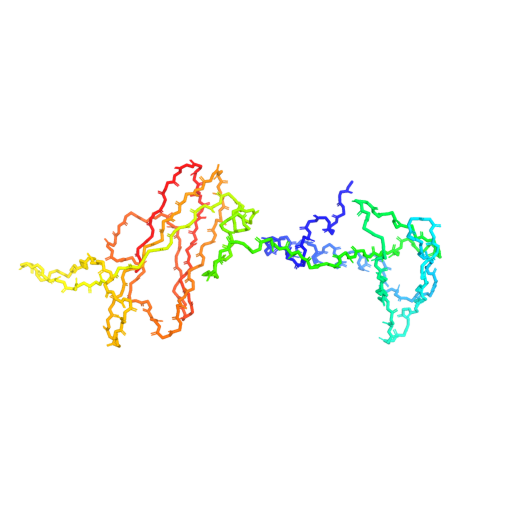0 85.19 168 ARG A CA 1
ATOM 1311 C C . ARG A 1 168 ? -14.355 8.890 2.486 1.00 85.19 168 ARG A C 1
ATOM 1313 O O . ARG A 1 168 ? -13.201 9.318 2.450 1.00 85.19 168 ARG A O 1
ATOM 1320 N N . VAL A 1 169 ? -15.001 8.378 1.450 1.00 78.88 169 VAL A N 1
ATOM 1321 C CA . VAL A 1 169 ? -14.464 8.276 0.095 1.00 78.88 169 VAL A CA 1
ATOM 1322 C C . VAL A 1 169 ? -14.938 9.459 -0.755 1.00 78.88 169 VAL A C 1
ATOM 1324 O O . VAL A 1 169 ? -16.095 9.882 -0.654 1.00 78.88 169 VAL A O 1
ATOM 1327 N N . ASP A 1 170 ? -14.052 10.026 -1.571 1.00 80.62 170 ASP A N 1
ATOM 1328 C CA . ASP A 1 170 ? -14.357 11.147 -2.475 1.00 80.62 170 ASP A CA 1
ATOM 1329 C C . ASP A 1 170 ? -14.779 10.712 -3.892 1.00 80.62 170 ASP A C 1
ATOM 1331 O O . ASP A 1 170 ? -15.296 11.525 -4.667 1.00 80.62 170 ASP A O 1
ATOM 1335 N N . LYS A 1 171 ? -14.621 9.422 -4.190 1.00 78.88 171 LYS A N 1
ATOM 1336 C CA . LYS A 1 171 ? -15.027 8.723 -5.410 1.00 78.88 171 LYS A CA 1
ATOM 1337 C C . LYS A 1 171 ? -15.534 7.325 -5.071 1.00 78.88 171 LYS A C 1
ATOM 1339 O O . LYS A 1 171 ? -15.442 6.885 -3.925 1.00 78.88 171 LYS A O 1
ATOM 1344 N N . ASP A 1 172 ? -16.091 6.652 -6.066 1.00 77.94 172 ASP A N 1
ATOM 1345 C CA . ASP A 1 172 ? -16.493 5.259 -5.925 1.00 77.94 172 ASP A CA 1
ATOM 1346 C C . ASP A 1 172 ? -15.246 4.366 -5.914 1.00 77.94 172 ASP A C 1
ATOM 1348 O O . ASP A 1 172 ? -14.342 4.538 -6.735 1.00 77.94 172 ASP A O 1
ATOM 1352 N N . TYR A 1 173 ? -15.204 3.418 -4.981 1.00 76.94 173 TYR A N 1
ATOM 1353 C CA . TYR A 1 173 ? -14.175 2.384 -4.913 1.00 76.94 173 TYR A CA 1
ATOM 1354 C C . TYR A 1 173 ? -14.822 1.010 -5.025 1.00 76.94 173 TYR A C 1
ATOM 1356 O O . TYR A 1 173 ? -15.856 0.744 -4.408 1.00 76.94 173 TYR A O 1
ATOM 1364 N N . GLU A 1 174 ? -14.166 0.125 -5.762 1.00 78.44 174 GLU A N 1
ATOM 1365 C CA . GLU A 1 174 ? -14.483 -1.297 -5.822 1.00 78.44 174 GLU A CA 1
ATOM 1366 C C . GLU A 1 174 ? -13.278 -2.078 -5.298 1.00 78.44 174 GLU A C 1
ATOM 1368 O O . GLU A 1 174 ? -12.137 -1.723 -5.596 1.00 78.44 174 GLU A O 1
ATOM 1373 N N . TYR A 1 175 ? -13.535 -3.116 -4.500 1.00 80.00 175 TYR A N 1
ATOM 1374 C CA . TYR A 1 175 ? -12.505 -3.988 -3.918 1.00 80.00 175 TYR A CA 1
ATOM 1375 C C . TYR A 1 175 ? -11.449 -3.242 -3.082 1.00 80.00 175 TYR A C 1
ATOM 1377 O O . TYR A 1 175 ? -10.245 -3.387 -3.291 1.00 80.00 175 TYR A O 1
ATOM 1385 N N . LEU A 1 176 ? -11.898 -2.436 -2.115 1.00 82.12 176 LEU A N 1
ATOM 1386 C CA . LEU A 1 176 ? -11.007 -1.741 -1.184 1.00 82.12 176 LEU A CA 1
ATOM 1387 C C . LEU A 1 176 ? -10.624 -2.665 -0.020 1.00 82.12 176 LEU A C 1
ATOM 1389 O O . LEU A 1 176 ? -11.487 -3.296 0.588 1.00 82.12 176 LEU A O 1
ATOM 1393 N N . LEU A 1 177 ? -9.335 -2.698 0.316 1.00 83.75 177 LEU A N 1
ATOM 1394 C CA . LEU A 1 177 ? -8.805 -3.321 1.527 1.00 83.75 177 LEU A CA 1
ATOM 1395 C C . LEU A 1 177 ? -8.376 -2.221 2.501 1.00 83.75 177 LEU A C 1
ATOM 1397 O O . LEU A 1 177 ? -7.591 -1.345 2.142 1.00 83.75 177 LEU A O 1
ATOM 1401 N N . LEU A 1 178 ? -8.893 -2.273 3.725 1.00 84.94 178 LEU A N 1
ATOM 1402 C CA . LEU A 1 178 ? -8.436 -1.440 4.830 1.00 84.94 178 LEU A CA 1
ATOM 1403 C C . LEU A 1 178 ? -7.678 -2.312 5.825 1.00 84.94 178 LEU A C 1
ATOM 1405 O O . LEU A 1 178 ? -8.261 -3.232 6.392 1.00 84.94 178 LEU A O 1
ATOM 1409 N N . GLU A 1 179 ? -6.416 -1.984 6.064 1.00 85.69 179 GLU A N 1
ATOM 1410 C CA . GLU A 1 179 ? -5.589 -2.626 7.083 1.00 85.69 179 GLU A CA 1
ATOM 1411 C C . GLU A 1 179 ? -5.381 -1.654 8.250 1.00 85.69 179 GLU A C 1
ATOM 1413 O O . GLU A 1 179 ? -4.851 -0.558 8.063 1.00 85.69 179 GLU A O 1
ATOM 1418 N N . ASP A 1 180 ? -5.818 -2.045 9.445 1.00 84.25 180 ASP A N 1
ATOM 1419 C CA . ASP A 1 180 ? -5.585 -1.321 10.693 1.00 84.25 180 ASP A CA 1
ATOM 1420 C C . ASP A 1 180 ? -4.572 -2.077 11.547 1.00 84.25 180 ASP A C 1
ATOM 1422 O O . ASP A 1 180 ? -4.899 -3.083 12.179 1.00 84.25 180 ASP A O 1
ATOM 1426 N N . PHE A 1 181 ? -3.330 -1.600 11.548 1.00 85.19 181 PHE A N 1
ATOM 1427 C CA . PHE A 1 181 ? -2.262 -2.193 12.343 1.00 85.19 181 PHE A CA 1
ATOM 1428 C C . PHE A 1 181 ? -2.468 -1.916 13.839 1.00 85.19 181 PHE A C 1
ATOM 1430 O O . PHE A 1 181 ? -2.808 -0.801 14.274 1.00 85.19 181 PHE A O 1
ATOM 1437 N N . LEU A 1 182 ? -2.258 -2.961 14.632 1.00 84.06 182 LEU A N 1
ATOM 1438 C CA . LEU A 1 182 ? -2.309 -2.917 16.083 1.00 84.06 182 LEU A CA 1
ATOM 1439 C C . LEU A 1 182 ? -0.987 -2.345 16.609 1.00 84.06 182 LEU A C 1
ATOM 1441 O O . LEU A 1 182 ? 0.083 -2.716 16.120 1.00 84.06 182 LEU A O 1
ATOM 1445 N N . PRO A 1 183 ? -1.020 -1.439 17.598 1.00 81.75 183 PRO A N 1
ATOM 1446 C CA . PRO A 1 183 ? 0.180 -1.108 18.352 1.00 81.75 183 PRO A CA 1
ATOM 1447 C C . PRO A 1 183 ? 0.701 -2.354 19.079 1.00 81.75 183 PRO A C 1
ATOM 1449 O O . PRO A 1 183 ? -0.086 -3.178 19.545 1.00 81.75 183 PRO A O 1
ATOM 1452 N N . SER A 1 184 ? 2.020 -2.480 19.220 1.00 78.19 184 SER A N 1
ATOM 1453 C CA . SER A 1 184 ? 2.618 -3.596 19.958 1.00 78.19 184 SER A CA 1
ATOM 1454 C C . SER A 1 184 ? 2.056 -3.701 21.380 1.00 78.19 184 SER A C 1
ATOM 1456 O O . SER A 1 184 ? 1.907 -2.690 22.067 1.00 78.19 184 SER A O 1
ATOM 1458 N N . GLY A 1 185 ? 1.778 -4.927 21.828 1.00 84.38 185 GLY A N 1
ATOM 1459 C CA . GLY A 1 185 ? 1.212 -5.204 23.154 1.00 84.38 185 GLY A CA 1
ATOM 1460 C C . GLY A 1 185 ? -0.316 -5.112 23.239 1.00 84.38 185 GLY A C 1
ATOM 1461 O O . GLY A 1 185 ? -0.859 -5.327 24.318 1.00 84.38 185 GLY A O 1
ATOM 1462 N N . PHE A 1 186 ? -1.005 -4.817 22.132 1.00 87.25 186 PHE A N 1
ATOM 1463 C CA . PHE A 1 186 ? -2.464 -4.881 22.042 1.00 87.25 186 PHE A CA 1
ATOM 1464 C C . PHE A 1 186 ? -2.917 -6.124 21.281 1.00 87.25 186 PHE A C 1
ATOM 1466 O O . PHE A 1 186 ? -2.307 -6.517 20.290 1.00 87.25 186 PHE A O 1
ATOM 1473 N N . GLU A 1 187 ? -4.051 -6.675 21.702 1.00 88.50 187 GLU A N 1
ATOM 1474 C CA . GLU A 1 187 ? -4.737 -7.765 21.016 1.00 88.50 187 GLU A CA 1
ATOM 1475 C C . GLU A 1 187 ? -6.195 -7.383 20.754 1.00 88.50 187 GLU A C 1
ATOM 1477 O O . GLU A 1 187 ? -6.835 -6.688 21.545 1.00 88.50 187 GLU A O 1
ATOM 1482 N N . VAL A 1 188 ? -6.740 -7.848 19.632 1.00 90.81 188 VAL A N 1
ATOM 1483 C CA . VAL A 1 188 ? -8.145 -7.607 19.284 1.00 90.81 188 VAL A CA 1
ATOM 1484 C C . VAL A 1 188 ? -9.028 -8.534 20.106 1.00 90.81 188 VAL A C 1
ATOM 1486 O O . VAL A 1 188 ? -8.921 -9.748 19.984 1.00 90.81 188 VAL A O 1
ATOM 1489 N N . THR A 1 189 ? -9.956 -8.001 20.893 1.00 88.88 189 THR A N 1
ATOM 1490 C CA . THR A 1 189 ? -10.922 -8.836 21.626 1.00 88.88 189 THR A CA 1
ATOM 1491 C C . THR A 1 189 ? -12.184 -9.101 20.805 1.00 88.88 189 THR A C 1
ATOM 1493 O O . THR A 1 189 ? -12.703 -10.218 20.820 1.00 88.88 189 THR A O 1
ATOM 1496 N N . LYS A 1 190 ? -12.651 -8.110 20.031 1.00 87.00 190 LYS A N 1
ATOM 1497 C CA . LYS A 1 190 ? -13.812 -8.215 19.135 1.00 87.00 190 LYS A CA 1
ATOM 1498 C C . LYS A 1 190 ? -13.550 -7.550 17.782 1.00 87.00 190 LYS A C 1
ATOM 1500 O O . LYS A 1 190 ? -12.899 -6.521 17.685 1.00 87.00 190 LYS A O 1
ATOM 1505 N N . THR A 1 191 ? -14.095 -8.138 16.718 1.00 83.69 191 THR A N 1
ATOM 1506 C CA . THR A 1 191 ? -14.042 -7.568 15.356 1.00 83.69 191 THR A CA 1
ATOM 1507 C C . THR A 1 191 ? -15.169 -6.563 15.092 1.00 83.69 191 THR A C 1
ATOM 1509 O O . THR A 1 191 ? -15.045 -5.696 14.229 1.00 83.69 191 THR A O 1
ATOM 1512 N N . ASP A 1 192 ? -16.269 -6.680 15.834 1.00 85.19 192 ASP A N 1
ATOM 1513 C CA . ASP A 1 192 ? -17.324 -5.676 15.912 1.00 85.19 192 ASP A CA 1
ATOM 1514 C C . ASP A 1 192 ? -17.788 -5.570 17.367 1.00 85.19 192 ASP A C 1
ATOM 1516 O O . ASP A 1 192 ? -18.320 -6.527 17.931 1.00 85.19 192 ASP A O 1
ATOM 1520 N N . ALA A 1 193 ? -17.562 -4.415 17.987 1.00 81.75 193 ALA A N 1
ATOM 1521 C CA . ALA A 1 193 ? -17.897 -4.186 19.388 1.00 81.75 193 ALA A CA 1
ATOM 1522 C C . ALA A 1 193 ? -19.411 -4.230 19.679 1.00 81.75 193 ALA A C 1
ATOM 1524 O O . ALA A 1 193 ? -19.794 -4.498 20.819 1.00 81.75 193 ALA A O 1
ATOM 1525 N N . TYR A 1 194 ? -20.261 -3.962 18.677 1.00 81.56 194 TYR A N 1
ATOM 1526 C CA . TYR A 1 194 ? -21.715 -3.809 18.848 1.00 81.56 194 TYR A CA 1
ATOM 1527 C C . TYR A 1 194 ? -22.554 -4.665 17.893 1.00 81.56 194 TYR A C 1
ATOM 1529 O O . TYR A 1 194 ? -23.768 -4.483 17.857 1.00 81.56 194 TYR A O 1
ATOM 1537 N N . GLU A 1 195 ? -21.922 -5.546 17.110 1.00 75.00 195 GLU A N 1
ATOM 1538 C CA . GLU A 1 195 ? -22.587 -6.420 16.126 1.00 75.00 195 GLU A CA 1
ATOM 1539 C C . GLU A 1 195 ? -23.566 -5.649 15.219 1.00 75.00 195 GLU A C 1
ATOM 1541 O O . GLU A 1 195 ? -24.717 -6.028 15.005 1.00 75.00 195 GLU A O 1
ATOM 1546 N N . GLY A 1 196 ? -23.108 -4.496 14.728 1.00 71.06 196 GLY A N 1
ATOM 1547 C CA . GLY A 1 196 ? -23.944 -3.531 14.029 1.00 71.06 196 GLY A CA 1
ATOM 1548 C C . GLY A 1 196 ? -24.080 -3.800 12.531 1.00 71.06 196 GLY A C 1
ATOM 1549 O O . GLY A 1 196 ? -23.838 -4.888 12.007 1.00 71.06 196 GLY A O 1
ATOM 1550 N N . ILE A 1 197 ? -24.456 -2.748 11.798 1.00 72.69 197 ILE A N 1
ATOM 1551 C CA . ILE A 1 197 ? -24.500 -2.788 10.334 1.00 72.69 197 ILE A CA 1
ATOM 1552 C C . ILE A 1 197 ? -23.097 -3.093 9.805 1.00 72.69 197 ILE A C 1
ATOM 1554 O O . ILE A 1 197 ? -22.169 -2.294 9.953 1.00 72.69 197 ILE A O 1
ATOM 1558 N N . ARG A 1 198 ? -22.965 -4.228 9.121 1.00 79.94 198 ARG A N 1
ATOM 1559 C CA . ARG A 1 198 ? -21.714 -4.628 8.490 1.00 79.94 198 ARG A CA 1
ATOM 1560 C C . ARG A 1 198 ? -21.508 -3.856 7.185 1.00 79.94 198 ARG A C 1
ATOM 1562 O O . ARG A 1 198 ? -22.273 -3.995 6.235 1.00 79.94 198 ARG A O 1
ATOM 1569 N N . TYR A 1 199 ? -20.456 -3.040 7.139 1.00 82.56 199 TYR A N 1
ATOM 1570 C CA . TYR A 1 199 ? -20.095 -2.246 5.954 1.00 82.56 199 TYR A CA 1
ATOM 1571 C C . TYR A 1 199 ? -19.106 -2.948 5.015 1.00 82.56 199 TYR A C 1
ATOM 1573 O O . TYR A 1 199 ? -18.887 -2.479 3.901 1.00 82.56 199 TYR A O 1
ATOM 1581 N N . TYR A 1 200 ? -18.501 -4.044 5.466 1.00 87.25 200 TYR A N 1
ATOM 1582 C CA . TYR A 1 200 ? -17.511 -4.839 4.747 1.00 87.25 200 TYR A CA 1
ATOM 1583 C C . TYR A 1 200 ? -18.085 -6.216 4.390 1.00 87.25 200 TYR A C 1
ATOM 1585 O O . TYR A 1 200 ? -19.011 -6.713 5.025 1.00 87.25 200 TYR A O 1
ATOM 1593 N N . THR A 1 201 ? -17.532 -6.854 3.366 1.00 89.25 201 THR A N 1
ATOM 1594 C CA . THR A 1 201 ? -17.929 -8.206 2.955 1.00 89.25 201 THR A CA 1
ATOM 1595 C C . THR A 1 201 ? -17.193 -9.268 3.770 1.00 89.25 201 THR A C 1
ATOM 1597 O O . THR A 1 201 ? -17.777 -10.292 4.117 1.00 89.25 201 THR A O 1
ATOM 1600 N N . HIS A 1 202 ? -15.933 -9.008 4.120 1.00 90.25 202 HIS A N 1
ATOM 1601 C CA . HIS A 1 202 ? -15.107 -9.915 4.911 1.00 90.25 202 HIS A CA 1
ATOM 1602 C C . HIS A 1 202 ? -14.169 -9.135 5.837 1.00 90.25 202 HIS A C 1
ATOM 1604 O O . HIS A 1 202 ? -13.848 -7.976 5.564 1.00 90.25 202 HIS A O 1
ATOM 1610 N N . SER A 1 203 ? -13.742 -9.768 6.923 1.00 92.06 203 SER A N 1
ATOM 1611 C CA . SER A 1 203 ? -12.743 -9.231 7.840 1.00 92.06 203 SER A CA 1
ATOM 1612 C C . SER A 1 203 ? -11.830 -10.345 8.329 1.00 92.06 203 SER A C 1
ATOM 1614 O O . SER A 1 203 ? -12.320 -11.414 8.690 1.00 92.06 203 SER A O 1
ATOM 1616 N N . GLU A 1 204 ? -10.536 -10.061 8.415 1.00 92.25 204 GLU A N 1
ATOM 1617 C CA . GLU A 1 204 ? -9.532 -10.963 8.972 1.00 92.25 204 GLU A CA 1
ATOM 1618 C C . GLU A 1 204 ? -8.906 -10.331 10.213 1.00 92.25 204 GLU A C 1
ATOM 1620 O O . GLU A 1 204 ? -8.493 -9.169 10.192 1.00 92.25 204 GLU A O 1
ATOM 1625 N N . ARG A 1 205 ? -8.805 -11.120 11.283 1.00 92.69 205 ARG A N 1
ATOM 1626 C CA . ARG A 1 205 ? -7.990 -10.799 12.452 1.00 92.69 205 ARG A CA 1
ATOM 1627 C C . ARG A 1 205 ? -6.641 -11.490 12.298 1.00 92.69 205 ARG A C 1
ATOM 1629 O O . ARG A 1 205 ? -6.600 -12.705 12.127 1.00 92.69 205 ARG A O 1
ATOM 1636 N N . ARG A 1 206 ? -5.565 -10.715 12.373 1.00 87.81 206 ARG A N 1
ATOM 1637 C CA . ARG A 1 206 ? -4.180 -11.191 12.419 1.00 87.81 206 ARG A CA 1
ATOM 1638 C C . ARG A 1 206 ? -3.517 -10.672 13.692 1.00 87.81 206 ARG A C 1
ATOM 1640 O O . ARG A 1 206 ? -4.079 -9.803 14.361 1.00 87.81 206 ARG A O 1
ATOM 1647 N N . ASP A 1 207 ? -2.343 -11.196 14.014 1.00 84.00 207 ASP A N 1
ATOM 1648 C CA . ASP A 1 207 ? -1.616 -10.819 15.231 1.00 84.00 207 ASP A CA 1
ATOM 1649 C C . ASP A 1 207 ? -1.230 -9.337 15.227 1.00 84.00 207 ASP A C 1
ATOM 1651 O O . ASP A 1 207 ? -1.306 -8.667 16.250 1.00 84.00 207 ASP A O 1
ATOM 1655 N N . GLU A 1 208 ? -0.854 -8.801 14.067 1.00 85.25 208 GLU A N 1
ATOM 1656 C CA . GLU A 1 208 ? -0.359 -7.435 13.918 1.00 85.25 208 GLU A CA 1
ATOM 1657 C C . GLU A 1 208 ? -1.409 -6.439 13.411 1.00 85.25 208 GLU A C 1
ATOM 1659 O O . GLU A 1 208 ? -1.143 -5.236 13.375 1.00 85.25 208 GLU A O 1
ATOM 1664 N N . LYS A 1 209 ? -2.582 -6.907 12.957 1.00 86.50 209 LYS A N 1
ATOM 1665 C CA . LYS A 1 209 ? -3.585 -6.050 12.301 1.00 86.50 209 LYS A CA 1
ATOM 1666 C C . LYS A 1 209 ? -4.987 -6.646 12.214 1.00 86.50 209 LYS A C 1
ATOM 1668 O O . LYS A 1 209 ? -5.183 -7.859 12.190 1.00 86.50 209 LYS A O 1
ATOM 1673 N N . MET A 1 210 ? -5.953 -5.757 12.009 1.00 89.50 210 MET A N 1
ATOM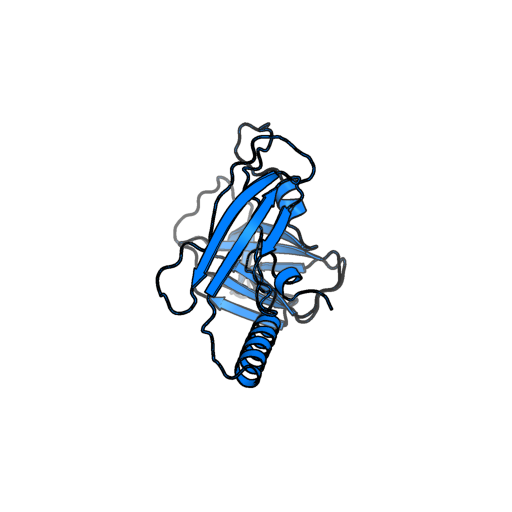 1674 C CA . MET A 1 210 ? -7.265 -6.076 11.449 1.00 89.50 210 MET A CA 1
ATOM 1675 C C . MET A 1 210 ? -7.315 -5.703 9.968 1.00 89.50 210 MET A C 1
ATOM 1677 O O . MET A 1 210 ? -6.930 -4.600 9.591 1.00 89.50 210 MET A O 1
ATOM 1681 N N . ALA A 1 211 ? -7.834 -6.591 9.126 1.00 90.12 211 ALA A N 1
ATOM 1682 C CA . ALA A 1 211 ? -8.066 -6.326 7.710 1.00 90.12 211 ALA A CA 1
ATOM 1683 C C . ALA A 1 211 ? -9.565 -6.368 7.391 1.00 90.12 211 ALA A C 1
ATOM 1685 O O . ALA A 1 211 ? -10.263 -7.290 7.803 1.00 90.12 211 ALA A O 1
ATOM 1686 N N . PHE A 1 212 ? -10.060 -5.388 6.633 1.00 89.06 212 PHE A N 1
ATOM 1687 C CA . PHE A 1 212 ? -11.461 -5.282 6.217 1.00 89.06 212 PHE A CA 1
ATOM 1688 C C . PHE A 1 212 ? -11.569 -5.162 4.700 1.00 89.06 212 PHE A C 1
ATOM 1690 O O . PHE A 1 212 ? -10.972 -4.274 4.089 1.00 89.06 212 PHE A O 1
ATOM 1697 N N . PHE A 1 213 ? -12.383 -6.027 4.101 1.00 88.69 213 PHE A N 1
ATOM 1698 C CA . PHE A 1 213 ? -12.558 -6.135 2.658 1.00 88.69 213 PHE A CA 1
ATOM 1699 C C . PHE A 1 213 ? -13.909 -5.562 2.242 1.00 88.69 213 PHE A C 1
ATOM 1701 O O . PHE A 1 213 ? -14.966 -6.059 2.639 1.00 88.69 213 PHE A O 1
ATOM 1708 N N . PHE A 1 214 ? -13.883 -4.540 1.396 1.00 85.19 214 PHE A N 1
ATOM 1709 C CA . PHE A 1 214 ? -15.061 -3.856 0.884 1.00 85.19 214 PHE A CA 1
ATOM 1710 C C . PHE A 1 214 ? -15.241 -4.177 -0.593 1.00 85.19 214 PHE A C 1
ATOM 1712 O O . PHE A 1 214 ? -14.401 -3.823 -1.415 1.00 85.19 214 PHE A O 1
ATOM 1719 N N . SER A 1 215 ? -16.364 -4.795 -0.951 1.00 81.75 215 SER A N 1
ATOM 1720 C CA . SER A 1 215 ? -16.717 -5.012 -2.359 1.00 81.75 215 SER A CA 1
ATOM 1721 C C . SER A 1 215 ? -16.981 -3.693 -3.084 1.00 81.75 215 SER A C 1
ATOM 1723 O O . SER A 1 215 ? -16.470 -3.490 -4.182 1.00 81.75 215 SER A O 1
ATOM 1725 N N . LYS A 1 216 ? -17.729 -2.778 -2.455 1.00 83.00 216 LYS A N 1
ATOM 1726 C CA . LYS A 1 216 ? -18.068 -1.474 -3.029 1.00 83.00 216 LYS A CA 1
ATOM 1727 C C . LYS A 1 216 ? -18.247 -0.395 -1.965 1.00 83.00 216 LYS A C 1
ATOM 1729 O O . LYS A 1 216 ? -18.929 -0.600 -0.963 1.00 83.00 216 LYS A O 1
ATOM 1734 N N . LEU A 1 217 ? -17.694 0.785 -2.227 1.00 82.75 217 LEU A N 1
ATOM 1735 C CA . LEU A 1 217 ? -17.888 2.002 -1.443 1.00 82.75 217 LEU A CA 1
ATOM 1736 C C . LEU A 1 217 ? -18.290 3.138 -2.380 1.00 82.75 217 LEU A C 1
ATOM 1738 O O . LEU A 1 217 ? -17.586 3.435 -3.338 1.00 82.75 217 LEU A O 1
ATOM 1742 N N . GLN A 1 218 ? -19.428 3.767 -2.100 1.00 84.19 218 GLN A N 1
ATOM 1743 C CA . GLN A 1 218 ? -19.953 4.869 -2.906 1.00 84.19 218 GLN A CA 1
ATOM 1744 C C . GLN A 1 218 ? -19.445 6.217 -2.400 1.00 84.19 218 GLN A C 1
ATOM 1746 O O . GLN A 1 218 ? -19.385 6.454 -1.187 1.00 84.19 218 GLN A O 1
ATOM 1751 N N . LYS A 1 219 ? -19.150 7.117 -3.338 1.00 82.62 219 LYS A N 1
ATOM 1752 C CA . LYS A 1 219 ? -18.739 8.496 -3.098 1.00 82.62 219 LYS A CA 1
ATOM 1753 C C . LYS A 1 219 ? -19.632 9.165 -2.058 1.00 82.62 219 LYS A C 1
ATOM 1755 O O . LYS A 1 219 ? -20.857 9.141 -2.137 1.00 82.62 219 LYS A O 1
ATOM 1760 N N . GLY A 1 220 ? -19.001 9.820 -1.089 1.00 80.31 220 GLY A N 1
ATOM 1761 C CA . GLY A 1 220 ? -19.696 10.596 -0.066 1.00 80.31 220 GLY A CA 1
ATOM 1762 C C . GLY A 1 220 ? -20.311 9.774 1.068 1.00 80.31 220 GLY A C 1
ATOM 1763 O O . GLY A 1 220 ? -20.744 10.377 2.052 1.00 80.31 220 GLY A O 1
ATOM 1764 N N . LYS A 1 221 ? -20.301 8.436 0.998 1.00 81.62 221 LYS A N 1
ATOM 1765 C CA . LYS A 1 221 ? -20.752 7.579 2.099 1.00 81.62 221 LYS A CA 1
ATOM 1766 C C . LYS A 1 221 ? -19.712 7.575 3.221 1.00 81.62 221 LYS A C 1
ATOM 1768 O O . LYS A 1 221 ? -18.528 7.325 2.991 1.00 81.62 221 LYS A O 1
ATOM 1773 N N . SER A 1 222 ? -20.166 7.863 4.438 1.00 84.06 222 SER A N 1
AT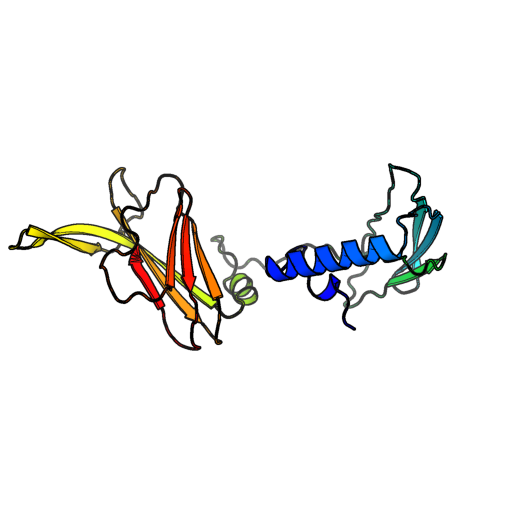OM 1774 C CA . SER A 1 222 ? -19.348 7.749 5.646 1.00 84.06 222 SER A CA 1
ATOM 1775 C C . SER A 1 222 ? -19.478 6.342 6.221 1.00 84.06 222 SER A C 1
ATOM 1777 O O . SER A 1 222 ? -20.591 5.872 6.456 1.00 84.06 222 SER A O 1
ATOM 1779 N N . THR A 1 223 ? -18.347 5.695 6.482 1.00 84.69 223 THR A N 1
ATOM 1780 C CA . THR A 1 223 ? -18.283 4.353 7.073 1.00 84.69 223 THR A CA 1
ATOM 1781 C C . THR A 1 223 ? -17.654 4.431 8.456 1.00 84.69 223 THR A C 1
ATOM 1783 O O . THR A 1 223 ? -16.717 5.200 8.669 1.00 84.69 223 THR A O 1
ATOM 1786 N N . ASN A 1 224 ? -18.186 3.653 9.400 1.00 86.69 224 ASN A N 1
ATOM 1787 C CA . ASN A 1 224 ? -17.686 3.574 10.768 1.00 86.69 224 ASN A CA 1
ATOM 1788 C C . ASN A 1 224 ? -17.446 2.110 11.135 1.00 86.69 224 ASN A C 1
ATOM 1790 O O . ASN A 1 224 ? -18.403 1.345 11.215 1.00 86.69 224 ASN A O 1
ATOM 1794 N N . LEU A 1 225 ? -16.196 1.752 11.400 1.00 84.44 225 LEU A N 1
ATOM 1795 C CA . LEU A 1 225 ? -15.812 0.462 11.968 1.00 84.44 225 LEU A CA 1
ATOM 1796 C C . LEU A 1 225 ? -15.527 0.637 13.456 1.00 84.44 225 LEU A C 1
ATOM 1798 O O . LEU A 1 225 ? -15.073 1.708 13.871 1.00 84.44 225 LEU A O 1
ATOM 1802 N N . ARG A 1 226 ? -15.841 -0.385 14.249 1.00 85.19 226 ARG A N 1
ATOM 1803 C CA . ARG A 1 226 ? -15.726 -0.372 15.708 1.00 85.19 226 ARG A CA 1
ATOM 1804 C C . ARG A 1 226 ? -15.197 -1.726 16.160 1.00 85.19 226 ARG A C 1
ATOM 1806 O O . ARG A 1 226 ? -15.960 -2.684 16.157 1.00 85.19 226 ARG A O 1
ATOM 1813 N N . THR A 1 227 ? -13.921 -1.781 16.499 1.00 81.06 227 THR A N 1
ATOM 1814 C CA . THR A 1 227 ? -13.239 -2.975 17.018 1.00 81.06 227 THR A CA 1
ATOM 1815 C C . THR A 1 227 ? -12.883 -2.764 18.471 1.00 81.06 227 THR A C 1
ATOM 1817 O O . THR A 1 227 ? -12.410 -1.640 18.768 1.00 81.06 227 THR A O 1
#

pLDDT: mean 75.32, std 15.2, range [32.38, 92.69]

Foldseek 3Di:
DDDPVVCDDPNDRPDPVSVVVVVVVVVVVCVVVVVPQFDWKKKWKDKPNHTFDMATDTRVDPDGPRDDDGDDPDPDPDIDMDIDIDDDVPDDDDDDDDDDDDDPDPDPPDDDPVVVVVVVPPFKDKDKDKFWWDWDADPVRDTATDTHHDDPPDDDPPTDIKIKMKMAGQAKDAWDKDKAFDDPPDADPDQARPPDDDQAPDWDGDRGIIMGTHRIDHHGDMDMGID

Radius of gyration: 26.74 Å; chains: 1; bounding box: 61×43×65 Å

InterPro domains:
  IPR041246 Bacterial alpha-2-macroglobulin MG10 domain [PF17973] (123-223)
  IPR051802 Alpha-2-macroglobulin-like [PTHR40094] (8-223)

Organism: Dreissena polymorpha (NCBI:txid45954)

Sequence (227 aa):
MSSIQKRSSGGLWNSTKETATVISAITKYLEKKGAIFSSKGKVDFALNDKPVTSIEYDTSKTSRELKKYIPLKENATNYSVTATGTKSTDLSFDLTLKGTLKFKDKDLLGSETQASIDSLRNGLKIKRIFNSVKRIRDLNNQEYLVPHTLIGGKLQVGEELLVKIQFRVDKDYEYLLLEDFLPSGFEVTKTDAYEGIRYYTHSERRDEKMAFFFSKLQKGKSTNLRT